Protein AF-X0REG7-F1 (afdb_monomer)

Radius of gyration: 29.47 Å; Cα contacts (8 Å, |Δi|>4): 216; chains: 1; bounding box: 74×59×66 Å

Secondary structure (DSSP, 8-state):
----S--SS--SS-S----------------------SHHHHHHHHHHHHHHHHHTT----EEEEEEEEEETTEEEEEEE-SS------STTSSHHHHHHHHHHHHSS--B-TTHHHHT--B-TTSPBPPHHHHHHHH-SSTT-EEEEEEEETTEEEEEEEEEETTTEEEEEEEE-----

Foldseek 3Di:
DDDDPDPDPDDPDPDDDDDDDDDDDDDDDPDDDPDPPPPPVVVVVVVVVCVCVVPVPCFVKDWAWKWWPLAQQDPTDIDGDVDDDDDDDDPPNRRVVVVLVVLVVPFPDFFLVPVCVRSVDADPVSHGDHLVRNLCRGAVDQPTWMWIWIAGPVGIKIWIWGDDPPRGIDIDIDDPPDDD

Nearest PDB structures (foldseek):
  1e69-assembly5_E  TM=6.643E-01  e=5.300E-02  Thermotoga maritima
  8chu-assembly1_B  TM=7.192E-01  e=1.419E+00  Homo sapiens
  8gqq-assembly1_A  TM=5.490E-01  e=1.419E+00  Dictyostelium discoideum AX3

Structure (mmCIF, N/CA/C/O backbone):
data_AF-X0REG7-F1
#
_entry.id   AF-X0REG7-F1
#
loop_
_atom_site.group_PDB
_atom_site.id
_atom_site.type_symbol
_atom_site.label_atom_id
_atom_site.label_alt_id
_atom_site.label_comp_id
_atom_site.label_asym_id
_atom_site.label_entity_id
_atom_site.label_seq_id
_atom_site.pdbx_PDB_ins_code
_atom_site.Cartn_x
_atom_site.Cartn_y
_atom_site.Cartn_z
_atom_site.occupancy
_atom_site.B_iso_or_equiv
_atom_site.auth_seq_id
_atom_site.auth_comp_id
_atom_site.auth_asym_id
_atom_site.auth_atom_id
_atom_site.pdbx_PDB_model_num
ATOM 1 N N . MET A 1 1 ? -47.608 5.957 -12.497 1.00 38.56 1 MET A N 1
ATOM 2 C CA . MET A 1 1 ? -46.936 5.413 -11.300 1.00 38.56 1 MET A CA 1
ATOM 3 C C . MET A 1 1 ? -45.697 6.252 -11.078 1.00 38.56 1 MET A C 1
ATOM 5 O O . MET A 1 1 ? -44.716 6.079 -11.786 1.00 38.56 1 MET A O 1
ATOM 9 N N . ALA A 1 2 ? -45.841 7.250 -10.213 1.00 28.06 2 ALA A N 1
ATOM 10 C CA . ALA A 1 2 ? -44.787 8.150 -9.776 1.00 28.06 2 ALA A CA 1
ATOM 11 C C . ALA A 1 2 ? -44.216 7.623 -8.458 1.00 28.06 2 ALA A C 1
ATOM 13 O O . ALA A 1 2 ? -44.983 7.113 -7.643 1.00 28.06 2 ALA A O 1
ATOM 14 N N . THR A 1 3 ? -42.917 7.804 -8.252 1.00 32.19 3 THR A N 1
ATOM 15 C CA . THR A 1 3 ? -42.354 8.076 -6.925 1.00 32.19 3 THR A CA 1
ATOM 16 C C . THR A 1 3 ? -41.047 8.818 -7.139 1.00 32.19 3 THR A C 1
ATOM 18 O O . THR A 1 3 ? -40.046 8.242 -7.565 1.00 32.19 3 THR A O 1
ATOM 21 N N . ASP A 1 4 ? -41.142 10.123 -6.916 1.00 31.81 4 ASP A N 1
ATOM 22 C CA . ASP A 1 4 ? -40.098 11.119 -7.050 1.00 31.81 4 ASP A CA 1
ATOM 23 C C . ASP A 1 4 ? -39.142 11.087 -5.853 1.00 31.81 4 ASP A C 1
ATOM 25 O O . ASP A 1 4 ? -39.544 11.044 -4.690 1.00 31.81 4 ASP A O 1
ATOM 29 N N . PHE A 1 5 ? -37.851 11.168 -6.168 1.00 32.47 5 PHE A N 1
ATOM 30 C CA . PHE A 1 5 ? -36.797 11.607 -5.265 1.00 32.47 5 PHE A CA 1
ATOM 31 C C . PHE A 1 5 ? -37.009 13.097 -4.963 1.00 32.47 5 PHE A C 1
ATOM 33 O O . PHE A 1 5 ? -36.587 13.929 -5.758 1.00 32.47 5 PHE A O 1
ATOM 40 N N . ASN A 1 6 ? -37.686 13.442 -3.864 1.00 36.62 6 ASN A N 1
ATOM 41 C CA . ASN A 1 6 ? -37.563 14.742 -3.185 1.00 36.62 6 ASN A CA 1
ATOM 42 C C . ASN A 1 6 ? -38.429 14.767 -1.920 1.00 36.62 6 ASN A C 1
ATOM 44 O O . ASN A 1 6 ? -39.578 15.204 -1.926 1.00 36.62 6 ASN A O 1
ATOM 48 N N . THR A 1 7 ? -37.882 14.313 -0.797 1.00 37.09 7 THR A N 1
ATOM 49 C CA . THR A 1 7 ? -38.492 14.557 0.516 1.00 37.09 7 THR A CA 1
ATOM 50 C C . THR A 1 7 ? -37.384 14.646 1.552 1.00 37.09 7 THR A C 1
ATOM 52 O O . THR A 1 7 ? -36.962 13.628 2.076 1.00 37.09 7 THR A O 1
ATOM 55 N N . HIS A 1 8 ? -36.860 15.859 1.769 1.00 34.25 8 HIS A N 1
ATOM 56 C CA . HIS A 1 8 ? -36.387 16.318 3.090 1.00 34.25 8 HIS A CA 1
ATOM 57 C C . HIS A 1 8 ? -35.890 17.772 3.149 1.00 34.25 8 HIS A C 1
ATOM 59 O O . HIS A 1 8 ? -35.336 18.186 4.160 1.00 34.25 8 HIS A O 1
ATOM 65 N N . TYR A 1 9 ? -36.153 18.598 2.134 1.00 32.94 9 TYR A N 1
ATOM 66 C CA . TYR A 1 9 ? -35.817 20.023 2.176 1.00 32.94 9 TYR A CA 1
ATOM 67 C C . TYR A 1 9 ? -37.075 20.882 2.345 1.00 32.94 9 TYR A C 1
ATOM 69 O O . TYR A 1 9 ? -37.471 21.576 1.419 1.00 32.94 9 TYR A O 1
ATOM 77 N N . SER A 1 10 ? -37.764 20.771 3.487 1.00 34.88 10 SER A N 1
ATOM 78 C CA . SER A 1 10 ? -38.819 21.705 3.944 1.00 34.88 10 SER A CA 1
ATOM 79 C C . SER A 1 10 ? -39.268 21.330 5.360 1.00 34.88 10 SER A C 1
ATOM 81 O O . SER A 1 10 ? -40.298 20.694 5.544 1.00 34.88 10 SER A O 1
ATOM 83 N N . ALA A 1 11 ? -38.464 21.660 6.369 1.00 32.84 11 ALA A N 1
ATOM 84 C CA . ALA A 1 11 ? -38.877 21.570 7.777 1.00 32.84 11 ALA A CA 1
ATOM 85 C C . ALA A 1 11 ? -38.196 22.637 8.651 1.00 32.84 11 ALA A C 1
ATOM 87 O O . ALA A 1 11 ? -37.964 22.439 9.838 1.00 32.84 11 ALA A O 1
ATOM 88 N N . VAL A 1 12 ? -37.859 23.782 8.058 1.00 34.88 12 VAL A N 1
ATOM 89 C CA . VAL A 1 12 ? -37.318 24.940 8.771 1.00 34.88 12 VAL A CA 1
ATOM 90 C C . VAL A 1 12 ? -38.173 26.119 8.329 1.00 34.88 12 VAL A C 1
ATOM 92 O O . VAL A 1 12 ? -37.933 26.616 7.234 1.00 34.88 12 VAL A O 1
ATOM 95 N N . ASN A 1 13 ? -39.245 26.437 9.079 1.00 33.19 13 ASN A N 1
ATOM 96 C CA . ASN A 1 13 ? -39.866 27.781 9.197 1.00 33.19 13 ASN A CA 1
ATOM 97 C C . ASN A 1 13 ? -41.312 27.847 9.758 1.00 33.19 13 ASN A C 1
ATOM 99 O O . ASN A 1 13 ? -41.902 28.919 9.700 1.00 33.19 13 ASN A O 1
ATOM 103 N N . GLU A 1 14 ? -41.901 26.805 10.359 1.00 34.16 14 GLU A N 1
ATOM 104 C CA . GLU A 1 14 ? -43.322 26.878 10.798 1.00 34.16 14 GLU A CA 1
ATOM 105 C C . GLU A 1 14 ? -43.605 26.654 12.297 1.00 34.16 14 GLU A C 1
ATOM 107 O O . GLU A 1 14 ? -44.690 26.222 12.668 1.00 34.16 14 GLU A O 1
ATOM 112 N N . LEU A 1 15 ? -42.687 27.011 13.202 1.00 31.52 15 LEU A N 1
ATOM 113 C CA . LEU A 1 15 ? -42.941 26.916 14.657 1.00 31.52 15 LEU A CA 1
ATOM 114 C C . LEU A 1 15 ? -42.922 28.255 15.409 1.00 31.52 15 LEU A C 1
ATOM 116 O O . LEU A 1 15 ? -42.754 28.286 16.625 1.00 31.52 15 LEU A O 1
ATOM 120 N N . THR A 1 16 ? -43.168 29.372 14.722 1.00 35.06 16 THR A N 1
ATOM 121 C CA . THR A 1 16 ? -43.338 30.682 15.374 1.00 35.06 16 THR A CA 1
ATOM 122 C C . THR A 1 16 ? -44.572 31.416 14.864 1.00 35.06 16 THR A C 1
ATOM 124 O O . THR A 1 16 ? -44.458 32.397 14.137 1.00 35.06 16 THR A O 1
ATOM 127 N N . ALA A 1 17 ? -45.758 30.965 15.260 1.00 34.75 17 ALA A N 1
ATOM 128 C CA . ALA A 1 17 ? -46.922 31.836 15.399 1.00 34.75 17 ALA A CA 1
ATOM 129 C C . ALA A 1 17 ? -48.018 31.116 16.191 1.00 34.75 17 ALA A C 1
ATOM 131 O O . ALA A 1 17 ? -48.342 29.971 15.903 1.00 34.75 17 ALA A O 1
ATOM 132 N N . HIS A 1 18 ? -48.623 31.852 17.125 1.00 30.48 18 HIS A N 1
ATOM 133 C CA . HIS A 1 18 ? -49.823 31.519 17.900 1.00 30.48 18 HIS A CA 1
ATOM 134 C C . HIS A 1 18 ? -49.614 30.704 19.186 1.00 30.48 18 HIS A C 1
ATOM 136 O O . HIS A 1 18 ? -49.750 29.489 19.202 1.00 30.48 18 HIS A O 1
ATOM 142 N N . ASN A 1 19 ? -49.506 31.403 20.322 1.00 33.47 19 ASN A N 1
ATOM 143 C CA . ASN A 1 19 ? -50.688 31.501 21.179 1.00 33.47 19 ASN A CA 1
ATOM 144 C C . ASN A 1 19 ? -50.638 32.749 22.075 1.00 33.47 19 ASN A C 1
ATOM 146 O O . ASN A 1 19 ? -49.675 32.989 22.796 1.00 33.47 19 ASN A O 1
ATOM 150 N N . ILE A 1 20 ? -51.700 33.542 21.978 1.00 32.66 20 ILE A N 1
ATOM 151 C CA . ILE A 1 20 ? -51.975 34.771 22.715 1.00 32.66 20 ILE A CA 1
ATOM 152 C C . ILE A 1 20 ? -52.900 34.348 23.854 1.00 32.66 20 ILE A C 1
ATOM 154 O O . ILE A 1 20 ? -53.953 33.797 23.557 1.00 32.66 20 ILE A O 1
ATOM 158 N N . ASN A 1 21 ? -52.518 34.576 25.114 1.00 33.97 21 ASN A N 1
ATOM 159 C CA . ASN A 1 21 ? -53.429 34.802 26.248 1.00 33.97 21 ASN A CA 1
ATOM 160 C C . ASN A 1 21 ? -52.611 35.053 27.525 1.00 33.97 21 ASN A C 1
ATOM 162 O O . ASN A 1 21 ? -52.057 34.124 28.107 1.00 33.97 21 ASN A O 1
ATOM 166 N N . ALA A 1 22 ? -52.567 36.307 27.976 1.00 28.84 22 ALA A N 1
ATOM 167 C CA . ALA A 1 22 ? -52.080 36.687 29.300 1.00 28.84 22 ALA A CA 1
ATOM 168 C C . ALA A 1 22 ? -53.226 37.377 30.066 1.00 28.84 22 ALA A C 1
ATOM 170 O O . ALA A 1 22 ? -53.835 38.292 29.505 1.00 28.84 22 ALA A O 1
ATOM 171 N N . PRO A 1 23 ? -53.541 36.984 31.314 1.00 29.75 23 PRO A N 1
ATOM 172 C CA . PRO A 1 23 ? -54.381 37.781 32.197 1.00 29.75 23 PRO A CA 1
ATOM 173 C C . PRO A 1 23 ? -53.561 38.878 32.902 1.00 29.75 23 PRO A C 1
ATOM 175 O O . PRO A 1 23 ? -52.360 38.741 33.131 1.00 29.75 23 PRO A O 1
ATOM 178 N N . THR A 1 24 ? -54.227 39.984 33.227 1.00 29.98 24 THR A N 1
ATOM 179 C CA . THR A 1 24 ? -53.672 41.230 33.785 1.00 29.98 24 THR A CA 1
ATOM 180 C C . THR A 1 24 ? -53.567 41.263 35.322 1.00 29.98 24 THR A C 1
ATOM 182 O O . THR A 1 24 ? -54.526 40.895 35.988 1.00 29.98 24 THR A O 1
ATOM 185 N N . MET A 1 25 ? -52.435 41.818 35.799 1.00 32.44 25 MET A N 1
ATOM 186 C CA . MET A 1 25 ? -52.109 42.597 37.028 1.00 32.44 25 MET A CA 1
ATOM 187 C C . MET A 1 25 ? -52.603 42.179 38.433 1.00 32.44 25 MET A C 1
ATOM 189 O O . MET A 1 25 ? -53.801 42.189 38.678 1.00 32.44 25 MET A O 1
ATOM 193 N N . ASP A 1 26 ? -51.666 42.067 39.398 1.00 29.00 26 ASP A N 1
ATOM 194 C CA . ASP A 1 26 ? -51.680 42.911 40.616 1.00 29.00 26 ASP A CA 1
ATOM 195 C C . ASP A 1 26 ? -50.291 43.038 41.301 1.00 29.00 26 ASP A C 1
ATOM 197 O O . ASP A 1 26 ? -49.365 42.271 41.031 1.00 29.00 26 ASP A O 1
ATOM 201 N N . HIS A 1 27 ? -50.162 44.072 42.132 1.00 34.94 27 HIS A N 1
ATOM 202 C CA . HIS A 1 27 ? -48.984 44.634 42.797 1.00 34.94 27 HIS A CA 1
ATOM 203 C C . HIS A 1 27 ? -48.253 43.750 43.830 1.00 34.94 27 HIS A C 1
ATOM 205 O O . HIS A 1 27 ? -48.867 42.993 44.568 1.00 34.94 27 HIS A O 1
ATOM 211 N N . ASN A 1 28 ? -46.953 44.061 43.973 1.00 37.84 28 ASN A N 1
ATOM 212 C CA . ASN A 1 28 ? -46.096 43.969 45.167 1.00 37.84 28 ASN A CA 1
ATOM 213 C C . ASN A 1 28 ? -45.959 42.616 45.879 1.00 37.84 28 ASN A C 1
ATOM 215 O O . ASN A 1 28 ? -46.836 42.222 46.629 1.00 37.84 28 ASN A O 1
ATOM 219 N N . ASP A 1 29 ? -44.750 42.050 45.817 1.00 32.16 29 ASP A N 1
ATOM 220 C CA . ASP A 1 29 ? -44.027 41.629 47.023 1.00 32.16 29 ASP A CA 1
ATOM 221 C C . ASP A 1 29 ? -42.528 41.477 46.720 1.00 32.16 29 ASP A C 1
ATOM 223 O O . ASP A 1 29 ? -42.080 40.546 46.051 1.00 32.16 29 ASP A O 1
ATOM 227 N N . ASN A 1 30 ? -41.729 42.409 47.245 1.00 44.56 30 ASN A N 1
ATOM 228 C CA . ASN A 1 30 ? -40.294 42.214 47.414 1.00 44.56 30 ASN A CA 1
ATOM 229 C C . ASN A 1 30 ? -40.096 41.172 48.518 1.00 44.56 30 ASN A C 1
ATOM 231 O O . ASN A 1 30 ? -40.081 41.512 49.702 1.00 44.56 30 ASN A O 1
ATOM 235 N N . LYS A 1 31 ? -39.928 39.907 48.139 1.00 35.88 31 LYS A N 1
ATOM 236 C CA . LYS A 1 31 ? -39.448 38.868 49.047 1.00 35.88 31 LYS A CA 1
ATOM 237 C C . LYS A 1 31 ? -38.211 38.235 48.435 1.00 35.88 31 LYS A C 1
ATOM 239 O O . LYS A 1 31 ? -38.282 37.617 47.378 1.00 35.88 31 LYS A O 1
ATOM 244 N N . SER A 1 32 ? -37.075 38.441 49.098 1.00 46.34 32 SER A N 1
ATOM 245 C CA . SER A 1 32 ? -35.814 37.786 48.773 1.00 46.34 32 SER A CA 1
ATOM 246 C C . SER A 1 32 ? -36.034 36.277 48.703 1.00 46.34 32 SER A C 1
ATOM 248 O O . SER A 1 32 ? -36.359 35.639 49.708 1.00 46.34 32 SER A O 1
ATOM 250 N N . LEU A 1 33 ? -35.859 35.717 47.519 1.00 33.69 33 LEU A N 1
ATOM 251 C CA . LEU A 1 33 ? -35.629 34.299 47.329 1.00 33.69 33 LEU A CA 1
ATOM 252 C C . LEU A 1 33 ? -34.235 34.207 46.729 1.00 33.69 33 LEU A C 1
ATOM 254 O O . LEU A 1 33 ? -34.053 34.377 45.527 1.00 33.69 33 LEU A O 1
ATOM 258 N N . ASP A 1 34 ? -33.254 34.003 47.605 1.00 48.03 34 ASP A N 1
ATOM 259 C CA . ASP A 1 34 ? -31.951 33.482 47.218 1.00 48.03 34 ASP A CA 1
ATOM 260 C C . ASP A 1 34 ? -32.192 32.132 46.534 1.00 48.03 34 ASP A C 1
ATOM 262 O O . ASP A 1 34 ? -32.392 31.110 47.192 1.00 48.03 34 ASP A O 1
ATOM 266 N N . SER A 1 35 ? -32.242 32.124 45.204 1.00 35.62 35 SER A N 1
ATOM 267 C CA . SER A 1 35 ? -32.195 30.897 44.419 1.00 35.62 35 SER A CA 1
ATOM 268 C C . SER A 1 35 ? -30.777 30.725 43.874 1.00 35.62 35 SER A C 1
ATOM 270 O O . SER A 1 35 ? -30.427 31.389 42.895 1.00 35.62 35 SER A O 1
ATOM 272 N N . PRO A 1 36 ? -29.949 29.828 44.437 1.00 40.91 36 PRO A N 1
ATOM 273 C CA . PRO A 1 36 ? -28.748 29.360 43.765 1.00 40.91 36 PRO A CA 1
ATOM 274 C C . PRO A 1 36 ? -29.181 28.314 42.729 1.00 40.91 36 PRO A C 1
ATOM 276 O O . PRO A 1 36 ? -29.019 27.118 42.942 1.00 40.91 36 PRO A O 1
ATOM 279 N N . LEU A 1 37 ? -29.848 28.744 41.656 1.00 40.16 37 LEU A N 1
ATOM 280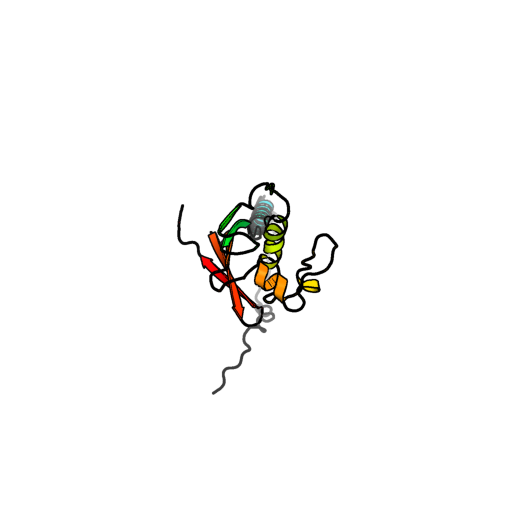 C CA . LEU A 1 37 ? -30.400 27.827 40.647 1.00 40.16 37 LEU A CA 1
ATOM 281 C C . LEU A 1 37 ? -30.108 28.235 39.199 1.00 40.16 37 LEU A C 1
ATOM 283 O O . LEU A 1 37 ? -30.633 27.606 38.294 1.00 40.16 37 LEU A O 1
ATOM 287 N N . ILE A 1 38 ? -29.274 29.248 38.953 1.00 41.59 38 ILE A N 1
ATOM 288 C CA . ILE A 1 38 ? -28.971 29.670 37.572 1.00 41.59 38 ILE A CA 1
ATOM 289 C C . ILE A 1 38 ? -27.551 29.268 37.146 1.00 41.59 38 ILE A C 1
ATOM 291 O O . ILE A 1 38 ? -27.336 28.957 35.979 1.00 41.59 38 ILE A O 1
ATOM 295 N N . ASP A 1 39 ? -26.608 29.138 38.080 1.00 45.38 39 ASP A N 1
ATOM 296 C CA . ASP A 1 39 ? -25.216 28.856 37.705 1.00 45.38 39 ASP A CA 1
ATOM 297 C C . ASP A 1 39 ? -24.916 27.358 37.545 1.00 45.38 39 ASP A C 1
ATOM 299 O O . ASP A 1 39 ? -24.014 26.995 36.796 1.00 45.38 39 ASP A O 1
ATOM 303 N N . ASN A 1 40 ? -25.658 26.466 38.208 1.00 47.00 40 ASN A N 1
ATOM 304 C CA . ASN A 1 40 ? -25.376 25.027 38.125 1.00 47.00 40 ASN A CA 1
ATOM 305 C C . ASN A 1 40 ? -25.910 24.401 36.828 1.00 47.00 40 ASN A C 1
ATOM 307 O O . ASN A 1 40 ? -25.195 23.621 36.216 1.00 47.00 40 ASN A O 1
ATOM 311 N N . ASP A 1 41 ? -27.090 24.807 36.348 1.00 49.44 41 ASP A N 1
ATOM 312 C CA . ASP A 1 41 ? -27.662 24.260 35.106 1.00 49.44 41 ASP A CA 1
ATOM 313 C C . ASP A 1 41 ? -26.907 24.727 33.851 1.00 49.44 41 ASP A C 1
ATOM 315 O O . ASP A 1 41 ? -26.775 23.966 32.896 1.00 49.44 41 ASP A O 1
ATOM 319 N N . LEU A 1 42 ? -26.367 25.953 33.845 1.00 51.38 42 LEU A N 1
ATOM 320 C CA . LEU A 1 42 ? -25.507 26.432 32.755 1.00 51.38 42 LEU A CA 1
ATOM 321 C C . LEU A 1 42 ? -24.161 25.709 32.748 1.00 51.38 42 LEU A C 1
ATOM 323 O O . LEU A 1 42 ? -23.703 25.319 31.683 1.00 51.38 42 LEU A O 1
ATOM 327 N N . ASN A 1 43 ? -23.567 25.463 33.918 1.00 53.78 43 ASN A N 1
ATOM 328 C CA . ASN A 1 43 ? -22.319 24.709 34.020 1.00 53.78 43 ASN A CA 1
ATOM 329 C C . ASN A 1 43 ? -22.502 23.214 33.724 1.00 53.78 43 ASN A C 1
ATOM 331 O O . ASN A 1 43 ? -21.578 22.596 33.209 1.00 53.78 43 ASN A O 1
ATOM 335 N N . ASP A 1 44 ? -23.659 22.624 34.031 1.00 54.19 44 ASP A N 1
ATOM 336 C CA . ASP A 1 44 ? -23.962 21.223 33.722 1.00 54.19 44 ASP A CA 1
ATOM 337 C C . ASP A 1 44 ? -24.375 21.038 32.254 1.00 54.19 44 ASP A C 1
ATOM 339 O O . ASP A 1 44 ? -24.069 20.007 31.654 1.00 54.19 44 ASP A O 1
ATOM 343 N N . LEU A 1 45 ? -24.990 22.052 31.634 1.00 54.62 45 LEU A N 1
ATOM 344 C CA . LEU A 1 45 ? -25.230 22.086 30.192 1.00 54.62 45 LEU A CA 1
ATOM 345 C C . LEU A 1 45 ? -23.943 22.370 29.409 1.00 54.62 45 LEU A C 1
ATOM 347 O O . LEU A 1 45 ? -23.706 21.699 28.413 1.00 54.62 45 LEU A O 1
ATOM 351 N N . GLU A 1 46 ? -23.095 23.301 29.853 1.00 57.53 46 GLU A N 1
ATOM 352 C CA . GLU A 1 46 ? -21.772 23.545 29.259 1.00 57.53 46 GLU A CA 1
ATOM 353 C C . GLU A 1 46 ? -20.842 22.346 29.467 1.00 57.53 46 GLU A C 1
ATOM 355 O O . GLU A 1 46 ? -20.198 21.932 28.513 1.00 57.53 46 GLU A O 1
ATOM 360 N N . ARG A 1 47 ? -20.850 21.688 30.638 1.00 53.84 47 ARG A N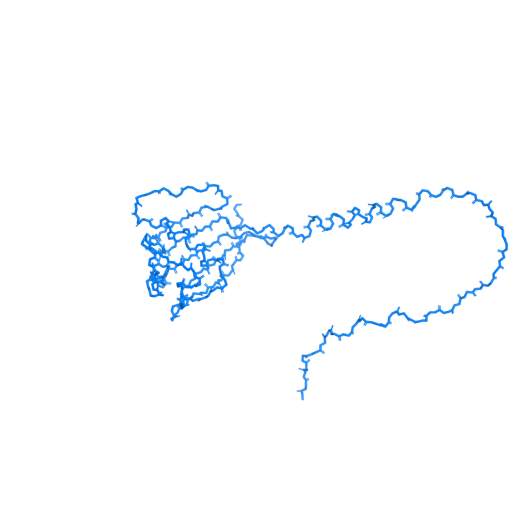 1
ATOM 361 C CA . ARG A 1 47 ? -20.144 20.407 30.840 1.00 53.84 47 ARG A CA 1
ATOM 362 C C . ARG A 1 47 ? -20.706 19.286 29.986 1.00 53.84 47 ARG A C 1
ATOM 364 O O . ARG A 1 47 ? -19.935 18.507 29.446 1.00 53.84 47 ARG A O 1
ATOM 371 N N . GLY A 1 48 ? -22.028 19.199 29.851 1.00 52.50 48 GLY A N 1
ATOM 372 C CA . GLY A 1 48 ? -22.663 18.238 28.960 1.00 52.50 48 GLY A CA 1
ATOM 373 C C . GLY A 1 48 ? -22.226 18.473 27.516 1.00 52.50 48 GLY A C 1
ATOM 374 O O . GLY A 1 48 ? -21.783 17.550 26.849 1.00 52.50 48 GLY A O 1
ATOM 375 N N . VAL A 1 49 ? -22.273 19.716 27.043 1.00 54.66 49 VAL A N 1
ATOM 376 C CA . VAL A 1 49 ? -21.835 20.099 25.696 1.00 54.66 49 VAL A CA 1
ATOM 377 C C . VAL A 1 49 ? -20.335 19.864 25.504 1.00 54.66 49 VAL A C 1
ATOM 379 O O . VAL A 1 49 ? -19.951 19.338 24.465 1.00 54.66 49 VAL A O 1
ATOM 382 N N . ASP A 1 50 ? -19.496 20.165 26.491 1.00 55.12 50 ASP A N 1
ATOM 383 C CA . ASP A 1 50 ? -18.055 19.923 26.428 1.00 55.12 50 ASP A CA 1
ATOM 384 C C . ASP A 1 50 ? -17.716 18.428 26.454 1.00 55.12 50 ASP A C 1
ATOM 386 O O . ASP A 1 50 ? -16.797 18.013 25.752 1.00 55.12 50 ASP A O 1
ATOM 390 N N . ASP A 1 51 ? -18.456 17.597 27.192 1.00 54.59 51 ASP A N 1
ATOM 391 C CA . ASP A 1 51 ? -18.274 16.140 27.197 1.00 54.59 51 ASP A CA 1
ATOM 392 C C . ASP A 1 51 ? -18.751 15.513 25.875 1.00 54.59 51 ASP A C 1
ATOM 394 O O . ASP A 1 51 ? -18.047 14.672 25.314 1.00 54.59 51 ASP A O 1
ATOM 398 N N . TYR A 1 52 ? -19.871 15.975 25.301 1.00 50.16 52 TYR A N 1
ATOM 399 C CA . TYR A 1 52 ? -20.307 15.548 23.963 1.00 50.16 52 TYR A CA 1
ATOM 400 C C . TYR A 1 52 ? -19.334 16.028 22.869 1.00 50.16 52 TYR A C 1
ATOM 402 O O . TYR A 1 52 ? -18.962 15.246 22.000 1.00 50.16 52 TYR A O 1
ATOM 410 N N . LEU A 1 53 ? -18.826 17.264 22.925 1.00 53.91 53 LEU A N 1
ATOM 411 C CA . LEU A 1 53 ? -17.858 17.785 21.948 1.00 53.91 53 LEU A CA 1
ATOM 412 C C . LEU A 1 53 ? -16.441 17.202 22.114 1.00 53.91 53 LEU A C 1
ATOM 414 O O . LEU A 1 53 ? -15.686 17.171 21.137 1.00 53.91 53 LEU A O 1
ATOM 418 N N . ASN A 1 54 ? -16.064 16.724 23.306 1.00 54.50 54 ASN A N 1
ATOM 419 C CA . ASN A 1 54 ? -14.757 16.101 23.538 1.00 54.50 54 ASN A CA 1
ATOM 420 C C . ASN A 1 54 ? -14.706 14.613 23.155 1.00 54.50 54 ASN A C 1
ATOM 422 O O . ASN A 1 54 ? -13.622 14.143 22.777 1.00 54.50 54 ASN A O 1
ATOM 426 N N . ASP A 1 55 ? -15.836 13.894 23.203 1.00 53.75 55 ASP A N 1
ATOM 427 C CA . ASP A 1 55 ? -15.919 12.470 22.837 1.00 53.75 55 ASP A CA 1
ATOM 428 C C . ASP A 1 55 ? -16.418 12.217 21.393 1.00 53.75 55 ASP A C 1
ATOM 430 O O . ASP A 1 55 ? -15.990 11.235 20.778 1.00 53.75 55 ASP A O 1
ATOM 434 N N . ASP A 1 56 ? -17.216 13.106 20.774 1.00 52.22 56 ASP A N 1
ATOM 435 C CA . ASP A 1 56 ? -17.909 12.795 19.502 1.00 52.22 56 ASP A CA 1
ATOM 436 C C . ASP A 1 56 ? -17.052 12.727 18.221 1.00 52.22 56 ASP A C 1
ATOM 438 O O . ASP A 1 56 ? -17.559 12.302 17.184 1.00 52.22 56 ASP A O 1
ATOM 442 N N . PHE A 1 57 ? -15.759 13.071 18.213 1.00 55.03 57 PHE A N 1
ATOM 443 C CA . PHE A 1 57 ? -14.961 12.974 16.970 1.00 55.03 57 PHE A CA 1
ATOM 444 C C . PHE A 1 57 ? -13.507 12.534 17.126 1.00 55.03 57 PHE A C 1
ATOM 446 O O . PHE A 1 57 ? -12.712 12.675 16.190 1.00 55.03 57 PHE A O 1
ATOM 453 N N . ARG A 1 58 ? -13.145 11.862 18.226 1.00 57.03 58 ARG A N 1
ATOM 454 C CA . ARG A 1 58 ? -11.977 10.967 18.172 1.00 57.03 58 ARG A CA 1
ATOM 455 C C . ARG A 1 58 ? -12.368 9.698 17.431 1.00 57.03 58 ARG A C 1
ATOM 457 O O . ARG A 1 58 ? -12.477 8.609 17.986 1.00 57.03 58 ARG A O 1
ATOM 464 N N . LEU A 1 59 ? -12.563 9.870 16.128 1.00 60.00 59 LEU A N 1
ATOM 465 C CA . LEU A 1 59 ? -12.539 8.834 15.119 1.00 60.00 59 LEU A CA 1
ATOM 466 C C . LEU A 1 59 ? -11.168 8.148 15.212 1.00 60.00 59 LEU A C 1
ATOM 468 O O . LEU A 1 59 ? -10.237 8.476 14.480 1.00 60.00 59 LEU A O 1
ATOM 472 N N . ASN A 1 60 ? -11.031 7.239 16.180 1.00 74.69 60 ASN A N 1
ATOM 473 C CA . ASN A 1 60 ? -9.830 6.462 16.456 1.00 74.69 60 ASN A CA 1
ATOM 474 C C . ASN A 1 60 ? -9.673 5.421 15.342 1.00 74.69 60 ASN A C 1
ATOM 476 O O . ASN A 1 60 ? -9.878 4.223 15.548 1.00 74.69 60 ASN A O 1
ATOM 480 N N . TYR A 1 61 ? -9.380 5.910 14.137 1.00 86.56 61 TYR A N 1
ATOM 481 C CA . TYR A 1 61 ? -8.982 5.103 13.003 1.00 86.56 61 TYR A CA 1
ATOM 482 C C . TYR A 1 61 ? -7.497 4.819 13.119 1.00 86.56 61 TYR A C 1
ATOM 484 O O . TYR A 1 61 ? -6.678 5.737 13.139 1.00 86.56 61 TYR A O 1
ATOM 492 N N . SER A 1 62 ? -7.148 3.542 13.150 1.00 89.69 62 SER A N 1
ATOM 493 C CA . SER A 1 62 ? -5.760 3.113 13.053 1.00 89.69 62 SER A CA 1
ATOM 494 C C . SER A 1 62 ? -5.616 2.054 11.976 1.00 89.69 62 SER A C 1
ATOM 496 O O . SER A 1 62 ? -6.493 1.213 11.770 1.00 89.69 62 SER A O 1
ATOM 498 N N . LEU A 1 63 ? -4.491 2.113 11.272 1.00 91.81 63 LEU A N 1
ATOM 499 C CA . LEU A 1 63 ? -3.999 0.992 10.493 1.00 91.81 63 LEU A CA 1
ATOM 500 C C . LEU A 1 63 ? -3.015 0.250 11.392 1.00 91.81 63 LEU A C 1
ATOM 502 O O . LEU A 1 63 ? -2.035 0.846 11.828 1.00 91.81 63 LEU A O 1
ATOM 506 N N . ASN A 1 64 ? -3.283 -1.016 11.685 1.00 92.81 64 ASN A N 1
ATOM 507 C CA . ASN A 1 64 ? -2.483 -1.770 12.649 1.00 92.81 64 ASN A CA 1
ATOM 508 C C . ASN A 1 64 ? -1.414 -2.606 11.951 1.00 92.81 64 ASN A C 1
ATOM 510 O O . ASN A 1 64 ? -0.267 -2.675 12.374 1.00 92.81 64 ASN A O 1
ATOM 514 N N . LYS A 1 65 ? -1.781 -3.252 10.844 1.00 93.56 65 LYS A N 1
ATOM 515 C CA . LYS A 1 65 ? -0.913 -4.217 10.170 1.00 93.56 65 LYS A CA 1
ATOM 516 C C . LYS A 1 65 ? -1.186 -4.247 8.678 1.00 93.56 65 LYS A C 1
ATOM 518 O O . LYS A 1 65 ? -2.342 -4.278 8.270 1.00 93.56 65 LYS A O 1
ATOM 523 N N . ILE A 1 66 ? -0.130 -4.312 7.875 1.00 95.00 66 ILE A N 1
ATOM 524 C CA . ILE A 1 66 ? -0.195 -4.612 6.442 1.00 95.00 66 ILE A CA 1
ATOM 525 C C . ILE A 1 66 ? 0.272 -6.050 6.229 1.00 95.00 66 ILE A C 1
ATOM 527 O O . ILE A 1 66 ? 1.334 -6.439 6.707 1.00 95.00 66 ILE A O 1
ATOM 531 N N . VAL A 1 67 ? -0.493 -6.828 5.474 1.00 95.38 67 VAL A N 1
ATOM 532 C CA . VAL A 1 67 ? -0.134 -8.172 5.022 1.00 95.38 67 VAL A CA 1
ATOM 533 C C . VAL A 1 67 ? 0.015 -8.152 3.506 1.00 95.38 67 VAL A C 1
ATOM 535 O O . VAL A 1 67 ? -0.894 -7.739 2.789 1.00 95.38 67 VAL A O 1
ATOM 538 N N . LEU A 1 68 ? 1.171 -8.582 3.015 1.00 95.94 68 LEU A N 1
ATOM 539 C CA . LEU A 1 68 ? 1.512 -8.634 1.595 1.00 95.94 68 LEU A CA 1
ATOM 540 C C . LEU A 1 68 ? 1.578 -10.098 1.167 1.00 95.94 68 LEU A C 1
ATOM 542 O O . LEU A 1 68 ? 2.442 -10.828 1.652 1.00 95.94 68 LEU A O 1
ATOM 546 N N . VAL A 1 69 ? 0.699 -10.518 0.257 1.00 96.81 69 VAL A N 1
ATOM 547 C CA . VAL A 1 69 ? 0.681 -11.882 -0.288 1.00 96.81 69 VAL A CA 1
ATOM 548 C C . VAL A 1 69 ? 0.964 -11.817 -1.777 1.00 96.81 69 VAL A C 1
ATOM 550 O O . VAL A 1 69 ? 0.182 -11.253 -2.536 1.00 96.81 69 VAL A O 1
ATOM 553 N N . ASN A 1 70 ? 2.099 -12.381 -2.195 1.00 96.19 70 ASN A N 1
ATOM 554 C CA . ASN A 1 70 ? 2.607 -12.293 -3.566 1.00 96.19 70 ASN A CA 1
ATOM 555 C C . ASN A 1 70 ? 2.591 -10.850 -4.108 1.00 96.19 70 ASN A C 1
ATOM 557 O O . ASN A 1 70 ? 2.178 -10.617 -5.242 1.00 96.19 70 ASN A O 1
ATOM 561 N N . SER A 1 71 ? 3.015 -9.880 -3.296 1.00 95.50 71 SER A N 1
ATOM 562 C CA . SER A 1 71 ? 2.903 -8.441 -3.571 1.00 95.50 71 SER A CA 1
ATOM 563 C C . SER A 1 71 ? 4.168 -7.698 -3.153 1.00 95.50 71 SER A C 1
ATOM 565 O O . SER A 1 71 ? 4.792 -8.033 -2.149 1.00 95.50 71 SER A O 1
ATOM 567 N N . ALA A 1 72 ? 4.549 -6.654 -3.896 1.00 92.69 72 ALA A N 1
ATOM 568 C CA . ALA A 1 72 ? 5.673 -5.770 -3.566 1.00 92.69 72 ALA A CA 1
ATOM 569 C C . ALA A 1 72 ? 7.018 -6.508 -3.363 1.00 92.69 72 ALA 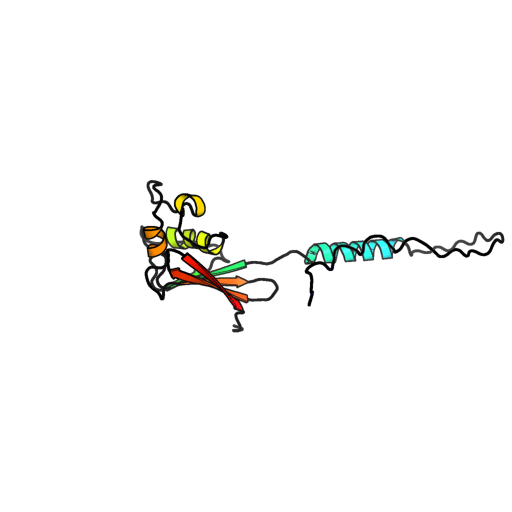A C 1
ATOM 571 O O . ALA A 1 72 ? 7.842 -6.105 -2.539 1.00 92.69 72 ALA A O 1
ATOM 572 N N . SER A 1 73 ? 7.237 -7.581 -4.133 1.00 90.31 73 SER A N 1
ATOM 573 C CA . SER A 1 73 ? 8.371 -8.519 -4.015 1.00 90.31 73 SER A CA 1
ATOM 574 C C . SER A 1 73 ? 8.387 -9.402 -2.758 1.00 90.31 73 SER A C 1
ATOM 576 O O . SER A 1 73 ? 9.419 -10.002 -2.453 1.00 90.31 73 SER A O 1
ATOM 578 N N . HIS A 1 74 ? 7.260 -9.526 -2.057 1.00 89.44 74 HIS A N 1
ATOM 579 C CA . HIS A 1 74 ? 7.080 -10.445 -0.932 1.00 89.44 74 HIS A CA 1
ATOM 580 C C . HIS A 1 74 ? 6.200 -11.624 -1.344 1.00 89.44 74 HIS A C 1
ATOM 582 O O . HIS A 1 74 ? 5.155 -11.423 -1.956 1.00 89.44 74 HIS A O 1
ATOM 588 N N . ALA A 1 75 ? 6.600 -12.848 -0.988 1.00 92.12 75 ALA A N 1
ATOM 589 C CA . ALA A 1 75 ? 5.721 -14.018 -1.098 1.00 92.12 75 ALA A CA 1
ATOM 590 C C . ALA A 1 75 ? 4.640 -13.976 -0.007 1.00 92.12 75 ALA A C 1
ATOM 592 O O . ALA A 1 75 ? 3.450 -14.087 -0.286 1.00 92.12 75 ALA A O 1
ATOM 593 N N . TYR A 1 76 ? 5.073 -13.736 1.228 1.00 94.12 76 TYR A N 1
ATOM 594 C CA . TYR A 1 76 ? 4.228 -13.462 2.380 1.00 94.12 76 TYR A CA 1
ATOM 595 C C . TYR A 1 76 ? 4.990 -12.539 3.327 1.00 94.12 76 TYR A C 1
ATOM 597 O O . TYR A 1 76 ? 6.179 -12.758 3.575 1.00 94.12 76 TYR A O 1
ATOM 605 N N . SER A 1 77 ? 4.348 -11.502 3.849 1.00 92.19 77 SER A N 1
ATOM 606 C CA . SER A 1 77 ? 4.909 -10.665 4.912 1.00 92.19 77 SER A CA 1
ATOM 607 C C . SER A 1 77 ? 3.806 -9.991 5.702 1.00 92.19 77 SER A C 1
ATOM 609 O O . SER A 1 77 ? 2.854 -9.487 5.118 1.00 92.19 77 SER A O 1
ATOM 611 N N . GLU A 1 78 ? 3.982 -9.931 7.016 1.00 93.00 78 GLU A N 1
ATOM 612 C CA . GLU A 1 78 ? 3.165 -9.139 7.928 1.00 93.00 78 GLU A CA 1
ATOM 613 C C . GLU A 1 78 ? 4.020 -8.008 8.485 1.00 93.00 78 GLU A C 1
ATOM 615 O O . GLU A 1 78 ? 5.116 -8.242 8.992 1.00 93.00 78 GLU A O 1
ATOM 620 N N . ILE A 1 79 ? 3.527 -6.783 8.373 1.00 91.25 79 ILE A N 1
ATOM 621 C CA . ILE A 1 79 ? 4.237 -5.579 8.780 1.00 91.25 79 ILE A CA 1
ATOM 622 C C . ILE A 1 79 ? 3.334 -4.834 9.764 1.00 91.25 79 ILE A C 1
ATOM 624 O O . ILE A 1 79 ? 2.334 -4.260 9.322 1.00 91.25 79 ILE A O 1
ATOM 628 N N . PRO A 1 80 ? 3.634 -4.855 11.076 1.00 90.94 80 PRO A N 1
ATOM 629 C CA . PRO A 1 80 ? 2.961 -3.978 12.024 1.00 90.94 80 PRO A CA 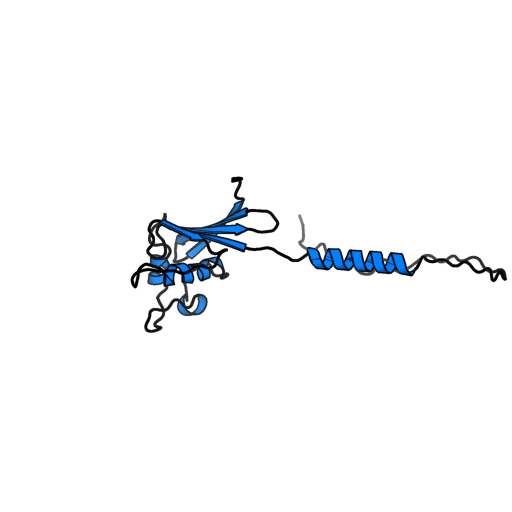1
ATOM 630 C C . PRO A 1 80 ? 3.313 -2.523 11.694 1.00 90.94 80 PRO A C 1
ATOM 632 O O . PRO A 1 80 ? 4.453 -2.215 11.339 1.00 90.94 80 PRO A O 1
ATOM 635 N N . ILE A 1 81 ? 2.315 -1.650 11.741 1.00 90.00 81 ILE A N 1
ATOM 636 C CA . ILE A 1 81 ? 2.429 -0.225 11.394 1.00 90.00 81 ILE A CA 1
ATOM 637 C C . ILE A 1 81 ? 1.774 0.693 12.437 1.00 90.00 81 ILE A C 1
ATOM 639 O O . ILE A 1 81 ? 1.790 1.909 12.269 1.00 90.00 81 ILE A O 1
ATOM 643 N N . ASP A 1 82 ? 1.236 0.118 13.512 1.00 88.56 82 ASP A N 1
ATOM 644 C CA . ASP A 1 82 ? 0.783 0.799 14.730 1.00 88.56 82 ASP A CA 1
ATOM 645 C C . ASP A 1 82 ? 1.917 1.081 15.731 1.00 88.56 82 ASP A C 1
ATOM 647 O O . ASP A 1 82 ? 1.710 1.773 16.727 1.00 88.56 82 ASP A O 1
ATOM 651 N N . GLU A 1 83 ? 3.127 0.601 15.449 1.00 86.00 83 GLU A N 1
ATOM 652 C CA . GLU A 1 83 ? 4.317 0.779 16.277 1.00 86.00 83 GLU A CA 1
ATOM 653 C C . GLU A 1 83 ? 5.464 1.425 15.476 1.00 86.00 83 GLU A C 1
ATOM 655 O O . GLU A 1 83 ? 5.486 1.351 14.241 1.00 86.00 83 GLU A O 1
ATOM 660 N N . PRO A 1 84 ? 6.459 2.047 16.142 1.00 83.69 84 PRO A N 1
ATOM 661 C CA . PRO A 1 84 ? 7.658 2.537 15.468 1.00 83.69 84 PRO A CA 1
ATOM 662 C C . PRO A 1 84 ? 8.364 1.425 14.672 1.00 83.69 84 PRO A C 1
ATOM 664 O O . PRO A 1 84 ? 8.932 0.493 15.237 1.00 83.69 84 PRO A O 1
ATOM 667 N N . LEU A 1 85 ? 8.360 1.543 13.342 1.00 81.44 85 LEU A N 1
ATOM 668 C CA . LEU A 1 85 ? 8.873 0.524 12.425 1.00 81.44 85 LEU A CA 1
ATOM 669 C C . LEU A 1 85 ? 10.197 0.949 11.777 1.00 81.44 85 LEU A C 1
ATOM 671 O O . LEU A 1 85 ? 10.298 2.021 11.179 1.00 81.44 85 LEU A O 1
ATOM 675 N N . VAL A 1 86 ? 11.186 0.050 11.785 1.00 80.88 86 VAL A N 1
ATOM 676 C CA . VAL A 1 86 ? 12.416 0.185 10.989 1.00 80.88 86 VAL A CA 1
ATOM 677 C C . VAL A 1 86 ? 12.506 -0.963 9.983 1.00 80.88 86 VAL A C 1
ATOM 679 O O . VAL A 1 86 ? 12.654 -2.126 10.351 1.00 80.88 86 VAL A O 1
ATOM 682 N N . LEU A 1 87 ? 12.459 -0.642 8.687 1.00 74.31 87 LEU A N 1
ATOM 683 C CA . LEU A 1 87 ? 12.618 -1.625 7.611 1.00 74.31 87 LEU A CA 1
ATOM 684 C C . LEU A 1 87 ? 14.106 -1.842 7.296 1.00 74.31 87 LEU A C 1
ATOM 686 O O . LEU A 1 87 ? 14.733 -1.039 6.601 1.00 74.31 87 LEU A O 1
ATOM 690 N N . LEU A 1 88 ? 14.668 -2.956 7.768 1.00 74.31 88 LEU A N 1
ATOM 691 C CA . LEU A 1 88 ? 16.060 -3.349 7.521 1.00 74.31 88 LEU A CA 1
ATOM 692 C C . LEU A 1 88 ? 16.154 -4.456 6.464 1.00 74.31 88 LEU A C 1
ATOM 694 O O . LEU A 1 88 ? 15.308 -5.338 6.372 1.00 74.31 88 LEU A O 1
ATOM 698 N N . GLY A 1 89 ? 17.200 -4.422 5.635 1.00 66.50 89 GLY A N 1
ATOM 699 C CA . GLY A 1 89 ? 17.465 -5.476 4.653 1.00 66.50 89 GLY A CA 1
ATOM 700 C C . GLY A 1 89 ? 18.355 -5.021 3.502 1.00 66.50 89 GLY A C 1
ATOM 701 O O . GLY A 1 89 ? 18.579 -3.824 3.309 1.00 66.50 89 GLY A O 1
ATOM 702 N N . LYS A 1 90 ? 18.831 -5.965 2.681 1.00 64.50 90 LYS A N 1
ATOM 703 C CA . LYS A 1 90 ? 19.607 -5.650 1.467 1.00 64.50 90 LYS A CA 1
ATOM 704 C C . LYS A 1 90 ? 18.789 -4.799 0.484 1.00 64.50 90 LYS A C 1
ATOM 706 O O . LYS A 1 90 ? 17.554 -4.775 0.519 1.00 64.50 90 LYS A O 1
ATOM 711 N N . ASN A 1 91 ? 19.478 -4.050 -0.374 1.00 64.69 91 ASN A N 1
ATOM 712 C CA . ASN A 1 91 ? 18.837 -3.253 -1.421 1.00 64.69 91 ASN A CA 1
ATOM 713 C C . ASN A 1 91 ? 17.923 -4.127 -2.296 1.00 64.69 91 ASN A C 1
ATOM 715 O O . ASN A 1 91 ? 18.223 -5.295 -2.527 1.00 64.69 91 ASN A O 1
ATOM 719 N N . ASN A 1 92 ? 16.809 -3.549 -2.754 1.00 62.09 92 ASN A N 1
ATOM 720 C CA . ASN A 1 92 ? 15.852 -4.177 -3.676 1.00 62.09 92 ASN A CA 1
ATOM 721 C C . ASN A 1 92 ? 15.133 -5.431 -3.130 1.00 62.09 92 ASN A C 1
ATOM 723 O O . ASN A 1 92 ? 14.781 -6.330 -3.883 1.00 62.09 92 ASN A O 1
ATOM 727 N N . ARG A 1 93 ? 14.896 -5.498 -1.814 1.00 71.56 93 ARG A N 1
ATOM 728 C CA . ARG A 1 93 ? 14.122 -6.568 -1.150 1.00 71.56 93 ARG A CA 1
ATOM 729 C C . ARG A 1 93 ? 12.735 -6.099 -0.685 1.00 71.56 93 ARG A C 1
ATOM 731 O O . ARG A 1 93 ? 12.307 -6.430 0.408 1.00 71.56 93 ARG A O 1
ATOM 738 N N . GLY A 1 94 ? 12.088 -5.228 -1.457 1.00 69.88 94 GLY A N 1
ATOM 739 C CA . GLY A 1 94 ? 10.705 -4.816 -1.187 1.00 69.88 94 GLY A CA 1
ATOM 740 C C . GLY A 1 94 ? 10.497 -3.749 -0.103 1.00 69.88 94 GLY A C 1
ATOM 741 O O . GLY A 1 94 ? 9.368 -3.332 0.085 1.00 69.88 94 GLY A O 1
ATOM 742 N N . LYS A 1 95 ? 11.536 -3.227 0.568 1.00 80.88 95 LYS A N 1
ATOM 743 C CA . LYS A 1 95 ? 11.381 -2.213 1.643 1.00 80.88 95 LYS A CA 1
ATOM 744 C C . LYS A 1 95 ? 10.603 -0.961 1.212 1.00 80.88 95 LYS A C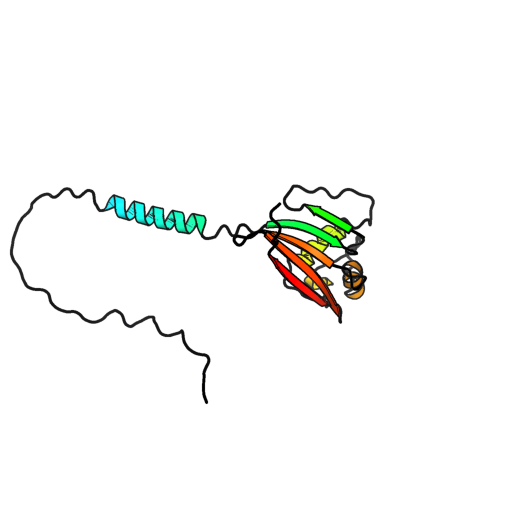 1
ATOM 746 O O . LYS A 1 95 ? 9.549 -0.651 1.755 1.00 80.88 95 LYS A O 1
ATOM 751 N N . THR A 1 96 ? 11.123 -0.254 0.207 1.00 80.56 96 THR A N 1
ATOM 752 C CA . THR A 1 96 ? 10.484 0.947 -0.356 1.00 80.56 96 THR A CA 1
ATOM 753 C C . THR A 1 96 ? 9.117 0.609 -0.934 1.00 80.56 96 THR A C 1
ATOM 755 O O . THR A 1 96 ? 8.187 1.395 -0.828 1.00 80.56 96 THR A O 1
ATOM 758 N N . SER A 1 97 ? 8.982 -0.586 -1.506 1.00 79.81 97 SER A N 1
ATOM 759 C CA . SER A 1 97 ? 7.740 -1.052 -2.104 1.00 79.81 97 SER A CA 1
ATOM 760 C C . SER A 1 97 ? 6.646 -1.333 -1.080 1.00 79.81 97 SER A C 1
ATOM 762 O O . SER A 1 97 ? 5.501 -0.991 -1.353 1.00 79.81 97 SER A O 1
ATOM 764 N N . SER A 1 98 ? 6.986 -1.886 0.089 1.00 81.81 98 SER A N 1
ATOM 765 C CA . SER A 1 98 ? 6.067 -2.071 1.216 1.00 81.81 98 SER A CA 1
ATOM 766 C C . SER A 1 98 ? 5.553 -0.733 1.729 1.00 81.81 98 SER A C 1
ATOM 768 O O . SER A 1 98 ? 4.353 -0.576 1.899 1.00 81.81 98 SER A O 1
ATOM 770 N N . LEU A 1 99 ? 6.435 0.260 1.893 1.00 82.44 99 LEU A N 1
ATOM 771 C CA . LEU A 1 99 ? 6.019 1.605 2.300 1.00 82.44 99 LEU A CA 1
ATOM 772 C C . LEU A 1 99 ? 5.180 2.302 1.217 1.00 82.44 99 LEU A C 1
ATOM 774 O O . LEU A 1 99 ? 4.201 2.981 1.507 1.00 82.44 99 LEU A O 1
ATOM 778 N N . ALA A 1 100 ? 5.538 2.117 -0.053 1.00 85.19 100 ALA A N 1
ATOM 779 C CA . ALA A 1 100 ? 4.779 2.661 -1.171 1.00 85.19 100 ALA A CA 1
ATOM 780 C C . ALA A 1 100 ? 3.418 1.960 -1.360 1.00 85.19 100 ALA A C 1
ATOM 782 O O . ALA A 1 100 ? 2.489 2.592 -1.859 1.00 85.19 100 ALA A O 1
ATOM 783 N N . ALA A 1 101 ? 3.254 0.711 -0.901 1.00 88.25 101 ALA A N 1
ATOM 784 C CA . ALA A 1 101 ? 1.967 0.011 -0.890 1.00 88.25 101 ALA A CA 1
ATOM 785 C C . ALA A 1 101 ? 0.913 0.759 -0.058 1.00 88.25 101 ALA A C 1
ATOM 787 O O . ALA A 1 101 ? -0.266 0.748 -0.404 1.00 88.25 101 ALA A O 1
ATOM 788 N N . THR A 1 102 ? 1.334 1.484 0.984 1.00 90.19 102 THR A N 1
ATOM 789 C CA . THR A 1 102 ? 0.455 2.329 1.803 1.00 90.19 102 THR A CA 1
ATOM 790 C C . THR A 1 102 ? -0.255 3.403 0.976 1.00 90.19 102 THR A C 1
ATOM 792 O O . THR A 1 102 ? -1.386 3.764 1.291 1.00 90.19 102 THR A O 1
ATOM 795 N N . LYS A 1 103 ? 0.332 3.852 -0.144 1.00 93.12 103 LYS A N 1
ATOM 796 C CA . LYS A 1 103 ? -0.348 4.761 -1.080 1.00 93.12 103 LYS A CA 1
ATOM 797 C C . LYS A 1 103 ? -1.573 4.104 -1.721 1.00 93.12 103 LYS A C 1
ATOM 799 O O . LYS A 1 103 ? -2.613 4.742 -1.814 1.00 93.12 103 LYS A O 1
ATOM 804 N N . LEU A 1 104 ? -1.488 2.825 -2.100 1.00 94.69 104 LEU A N 1
ATOM 805 C CA . LEU A 1 104 ? -2.628 2.082 -2.664 1.00 94.69 104 LEU A CA 1
ATOM 806 C C . LEU A 1 104 ? -3.767 1.922 -1.648 1.00 94.69 104 LEU A C 1
ATOM 808 O O . LEU A 1 104 ? -4.938 1.913 -2.027 1.00 94.69 104 LEU A O 1
ATOM 812 N N . ILE A 1 105 ? -3.407 1.793 -0.368 1.00 93.06 105 ILE A N 1
ATOM 813 C CA . ILE A 1 105 ? -4.340 1.643 0.754 1.00 93.06 105 ILE A CA 1
ATOM 814 C C . ILE A 1 105 ? -5.079 2.962 1.010 1.00 93.06 105 ILE A C 1
ATOM 816 O O . ILE A 1 105 ? -6.306 2.971 1.105 1.00 93.06 105 ILE A O 1
ATOM 820 N N . LEU A 1 106 ? -4.334 4.068 1.096 1.00 91.50 106 LEU A N 1
ATOM 821 C CA . LEU A 1 106 ? -4.843 5.365 1.545 1.00 91.50 106 LEU A CA 1
ATOM 822 C C . LEU A 1 106 ? -5.462 6.216 0.433 1.00 91.50 106 LEU A C 1
ATOM 824 O O . LEU A 1 106 ? -6.381 6.984 0.700 1.00 91.50 106 LEU A O 1
ATOM 828 N N . TYR A 1 107 ? -4.963 6.134 -0.802 1.00 94.50 107 TYR A N 1
ATOM 829 C CA . TYR A 1 107 ? -5.408 7.042 -1.863 1.00 94.50 107 TYR A CA 1
ATOM 830 C C . TYR A 1 107 ? -6.758 6.587 -2.430 1.00 94.50 107 TYR A C 1
ATOM 832 O O . TYR A 1 107 ? -7.032 5.386 -2.472 1.00 94.50 107 TYR A O 1
ATOM 840 N N . PRO A 1 108 ? -7.619 7.504 -2.904 1.00 94.19 108 PRO A N 1
ATOM 841 C CA . PRO A 1 108 ? -8.943 7.160 -3.439 1.00 94.19 108 PRO A CA 1
ATOM 842 C C . PRO A 1 108 ? -8.883 6.424 -4.786 1.00 94.19 108 PRO A C 1
ATOM 844 O O . PRO A 1 108 ? -9.894 5.935 -5.281 1.00 94.19 108 PRO A O 1
ATOM 847 N N . GLU A 1 109 ? -7.696 6.313 -5.370 1.00 95.62 109 GLU A N 1
ATOM 848 C CA . GLU A 1 109 ? -7.461 5.676 -6.655 1.00 95.62 109 GLU A CA 1
ATOM 849 C C . GLU A 1 109 ? -7.852 4.192 -6.680 1.00 95.62 109 GLU A C 1
ATOM 851 O O . GLU A 1 109 ? -7.838 3.490 -5.670 1.00 95.62 109 GLU A O 1
ATOM 856 N N . VAL A 1 110 ? -8.217 3.711 -7.867 1.00 94.81 110 VAL A N 1
ATOM 857 C CA . VAL A 1 110 ? -8.689 2.327 -8.094 1.00 94.81 110 VAL A CA 1
ATOM 858 C C . VAL A 1 110 ? -8.014 1.669 -9.297 1.00 94.81 110 VAL A C 1
ATOM 860 O O . VAL A 1 110 ? -8.382 0.580 -9.732 1.00 94.81 110 VAL A O 1
ATOM 863 N N . ASN A 1 111 ? -7.053 2.358 -9.910 1.00 95.75 111 ASN A N 1
ATOM 864 C CA . ASN A 1 111 ? -6.353 1.883 -11.092 1.00 95.75 111 ASN A CA 1
ATOM 865 C C . ASN A 1 111 ? -4.973 2.515 -11.210 1.00 95.75 111 ASN A C 1
ATOM 867 O O . ASN A 1 111 ? -4.709 3.572 -10.643 1.00 95.75 111 ASN A O 1
ATOM 871 N N . PHE A 1 112 ? -4.117 1.866 -11.989 1.00 96.25 112 PHE A N 1
ATOM 872 C CA . PHE A 1 112 ? -2.754 2.318 -12.234 1.00 96.25 112 PHE A CA 1
ATOM 873 C C . PHE A 1 112 ? -2.637 3.234 -13.461 1.00 96.25 112 PHE A C 1
ATOM 875 O O . PHE A 1 112 ? -1.531 3.631 -13.804 1.00 96.25 112 PHE A O 1
ATOM 882 N N . ASN A 1 113 ? -3.737 3.607 -14.130 1.00 94.19 113 ASN A N 1
ATOM 883 C CA . ASN A 1 113 ? -3.648 4.577 -15.223 1.00 94.19 113 ASN A CA 1
ATOM 884 C C . ASN A 1 113 ? -3.198 5.929 -14.665 1.00 94.19 113 ASN A C 1
ATOM 886 O O . ASN A 1 113 ? -3.805 6.442 -13.721 1.00 94.19 113 ASN A O 1
ATOM 890 N N . ASN A 1 114 ? -2.158 6.491 -15.277 1.00 92.06 114 ASN A N 1
ATOM 891 C CA . ASN A 1 114 ? -1.467 7.701 -14.838 1.00 92.06 114 ASN A CA 1
ATOM 892 C C . ASN A 1 114 ? -0.889 7.578 -13.410 1.00 92.06 114 ASN A C 1
ATOM 894 O O . ASN A 1 114 ? -0.959 8.513 -12.608 1.00 92.06 114 ASN A O 1
ATOM 898 N N . CYS A 1 115 ? -0.379 6.396 -13.036 1.00 90.62 115 CYS A N 1
ATOM 899 C CA . CYS A 1 115 ? 0.153 6.144 -11.693 1.00 90.62 115 CYS A CA 1
ATOM 900 C C . CYS A 1 115 ? 1.342 7.040 -11.321 1.00 90.62 115 CYS A C 1
ATOM 902 O O . CYS A 1 115 ? 1.566 7.284 -10.135 1.00 90.62 115 CYS A O 1
ATOM 904 N N . GLU A 1 116 ? 2.075 7.557 -12.303 1.00 88.44 116 GLU A N 1
ATOM 905 C CA . GLU A 1 116 ? 3.157 8.522 -12.121 1.00 88.44 116 GLU A CA 1
ATOM 906 C C . GLU A 1 116 ? 2.675 9.826 -11.475 1.00 88.44 116 GLU A C 1
ATOM 908 O O . GLU A 1 116 ? 3.348 10.359 -10.600 1.00 88.44 116 GLU A O 1
ATOM 913 N N . SER A 1 117 ? 1.477 10.297 -11.829 1.00 88.56 117 SER A N 1
ATOM 914 C CA . SER A 1 117 ? 0.887 11.501 -11.229 1.00 88.56 117 SER A CA 1
ATOM 915 C C . SER A 1 117 ? 0.138 11.192 -9.934 1.00 88.56 117 SER A C 1
ATOM 917 O O . SER A 1 117 ? 0.246 11.928 -8.957 1.00 88.56 117 SER A O 1
ATOM 919 N N . LYS A 1 118 ? -0.595 10.077 -9.909 1.00 91.81 118 LYS A N 1
ATOM 920 C CA . LYS A 1 118 ? -1.482 9.708 -8.799 1.00 91.81 118 LYS A CA 1
ATOM 921 C C . LYS A 1 118 ? -0.752 9.174 -7.579 1.00 91.81 118 LYS A C 1
ATOM 923 O O . LYS A 1 118 ? -1.037 9.562 -6.454 1.00 91.81 118 LYS A O 1
ATOM 928 N N . PHE A 1 119 ? 0.168 8.242 -7.802 1.00 90.50 119 PHE A N 1
ATOM 929 C CA . PHE A 1 119 ? 0.906 7.576 -6.735 1.00 90.50 119 PHE A CA 1
ATOM 930 C C . PHE A 1 119 ? 2.354 8.038 -6.669 1.00 90.50 119 PHE A C 1
ATOM 932 O O . PHE A 1 119 ? 2.973 7.913 -5.613 1.00 90.50 119 PHE A O 1
ATOM 939 N N . ASN A 1 120 ? 2.900 8.567 -7.767 1.00 89.62 120 ASN A N 1
ATOM 940 C CA . ASN A 1 120 ? 4.295 8.978 -7.866 1.00 89.62 120 ASN A CA 1
ATOM 941 C C . ASN A 1 120 ? 5.236 7.849 -7.411 1.00 89.62 120 ASN A C 1
ATOM 943 O O . ASN A 1 120 ? 5.981 7.967 -6.431 1.00 89.62 120 ASN A O 1
ATOM 947 N N . PHE A 1 121 ? 5.093 6.686 -8.051 1.00 88.38 121 PHE A N 1
ATOM 948 C CA . PHE A 1 121 ? 6.020 5.574 -7.885 1.00 88.38 121 PHE A CA 1
ATOM 949 C C . PHE A 1 121 ? 7.236 5.832 -8.767 1.00 88.38 121 PHE A C 1
ATOM 951 O O . PHE A 1 121 ? 7.117 5.820 -9.989 1.00 88.38 121 PHE A O 1
ATOM 958 N N . THR A 1 122 ? 8.398 6.036 -8.154 1.00 88.12 122 THR A N 1
ATOM 959 C CA . THR A 1 122 ? 9.638 6.339 -8.874 1.00 88.12 122 THR A CA 1
ATOM 960 C C . THR A 1 122 ? 10.761 5.379 -8.503 1.00 88.12 122 THR A C 1
ATOM 962 O O . THR A 1 122 ? 10.796 4.790 -7.414 1.00 88.12 122 THR A O 1
ATOM 965 N N . ASN A 1 123 ? 11.688 5.192 -9.437 1.00 84.94 123 ASN A N 1
ATOM 966 C CA . ASN A 1 123 ? 12.924 4.462 -9.206 1.00 84.94 123 ASN A CA 1
ATOM 967 C C . ASN A 1 123 ? 13.938 5.329 -8.421 1.00 84.94 123 ASN A C 1
ATOM 969 O O . ASN A 1 123 ? 13.667 6.463 -8.030 1.00 84.94 123 ASN A O 1
ATOM 973 N N . LYS A 1 124 ? 15.148 4.804 -8.191 1.00 82.56 124 LYS A N 1
ATOM 974 C CA . LYS A 1 124 ? 16.214 5.542 -7.481 1.00 82.56 124 LYS A CA 1
ATOM 975 C C . LYS A 1 124 ? 16.747 6.766 -8.236 1.00 82.56 124 LYS A C 1
ATOM 977 O O . LYS A 1 124 ? 17.357 7.623 -7.610 1.00 82.56 124 LYS A O 1
ATOM 982 N N . ALA A 1 125 ? 16.562 6.813 -9.551 1.00 86.50 125 ALA A N 1
ATOM 983 C CA . ALA A 1 125 ? 16.924 7.932 -10.413 1.00 86.50 125 ALA A CA 1
ATOM 984 C C . ALA A 1 125 ? 15.777 8.952 -10.567 1.00 86.50 125 ALA A C 1
ATOM 986 O O . ALA A 1 125 ? 15.922 9.913 -11.312 1.00 86.50 125 ALA A O 1
ATOM 987 N N . ASN A 1 126 ? 14.674 8.779 -9.824 1.00 83.44 126 ASN A N 1
ATOM 988 C CA . ASN A 1 126 ? 13.430 9.545 -9.924 1.00 83.44 126 ASN A CA 1
ATOM 989 C C . ASN A 1 126 ? 12.660 9.383 -11.242 1.00 83.44 126 ASN A C 1
ATOM 991 O O . ASN A 1 126 ? 11.713 10.133 -11.476 1.00 83.44 126 ASN A O 1
ATOM 995 N N . ASP A 1 127 ? 12.979 8.380 -12.058 1.00 89.81 127 ASP A N 1
ATOM 996 C CA . ASP A 1 127 ? 12.134 8.066 -13.208 1.00 89.81 127 ASP A CA 1
ATOM 997 C C . ASP A 1 127 ? 10.848 7.381 -12.724 1.00 89.81 127 ASP A C 1
ATOM 999 O O . ASP A 1 127 ? 10.913 6.491 -11.860 1.00 89.81 127 ASP A O 1
ATOM 1003 N N . PRO A 1 128 ? 9.677 7.769 -13.251 1.00 91.00 128 PRO A N 1
ATOM 1004 C CA . PRO A 1 128 ? 8.413 7.155 -12.882 1.00 91.00 128 PRO A CA 1
ATOM 1005 C C . PRO A 1 128 ? 8.309 5.724 -13.415 1.00 91.00 128 PRO A C 1
ATOM 1007 O O . PRO A 1 128 ? 8.694 5.438 -14.548 1.00 91.00 128 PRO A O 1
ATOM 1010 N N . TYR A 1 129 ? 7.735 4.829 -12.613 1.00 91.94 129 TYR A N 1
ATOM 1011 C CA . TYR A 1 129 ? 7.330 3.509 -13.088 1.00 91.94 129 TYR A CA 1
ATOM 1012 C C . TYR A 1 129 ? 6.065 3.614 -13.936 1.00 91.94 129 TYR A C 1
ATOM 1014 O O . TYR A 1 129 ? 5.127 4.339 -13.594 1.00 91.94 129 TYR A O 1
ATOM 1022 N N . SER A 1 130 ? 6.011 2.824 -15.005 1.00 93.81 130 SER A N 1
ATOM 1023 C CA . SER A 1 130 ? 4.806 2.671 -15.819 1.00 93.81 130 SER A CA 1
ATOM 1024 C C . SER A 1 130 ? 3.669 2.002 -15.039 1.00 93.81 130 SER A C 1
ATOM 1026 O O . SER A 1 130 ? 3.866 1.370 -13.988 1.00 93.81 130 SER A O 1
ATOM 1028 N N . LYS A 1 131 ? 2.453 2.092 -15.589 1.00 95.06 131 LYS A N 1
ATOM 1029 C CA . LYS A 1 131 ? 1.280 1.414 -15.029 1.00 95.06 131 LYS A CA 1
ATOM 1030 C C . LYS A 1 131 ? 1.434 -0.103 -15.052 1.00 95.06 131 LYS A C 1
ATOM 1032 O O . LYS A 1 131 ? 1.053 -0.760 -14.088 1.00 95.06 131 LYS A O 1
ATOM 1037 N N . GLU A 1 132 ? 2.029 -0.661 -16.106 1.00 95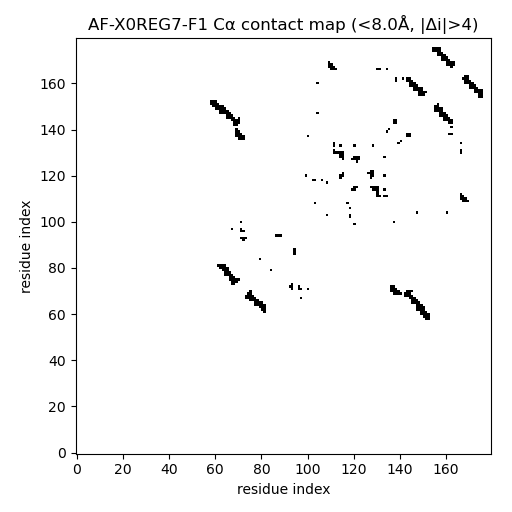.38 132 GLU A N 1
ATOM 1038 C CA . GLU A 1 132 ? 2.273 -2.093 -16.252 1.00 95.38 132 GLU A CA 1
ATOM 1039 C C . GLU A 1 132 ? 3.268 -2.595 -15.206 1.00 95.38 132 GLU A C 1
ATOM 1041 O O . GLU A 1 132 ? 3.020 -3.621 -14.572 1.00 95.38 132 GLU A O 1
ATOM 1046 N N . GLU A 1 133 ? 4.378 -1.876 -15.017 1.00 94.62 133 GLU A N 1
ATOM 1047 C CA . GLU A 1 133 ? 5.393 -2.209 -14.015 1.00 94.62 133 GLU A CA 1
ATOM 1048 C C . GLU A 1 133 ? 4.808 -2.137 -12.608 1.00 94.62 133 GLU A C 1
ATOM 1050 O O . GLU A 1 133 ? 4.911 -3.097 -11.848 1.00 94.62 133 GLU A O 1
ATOM 1055 N N . SER A 1 134 ? 4.128 -1.036 -12.286 1.00 94.56 134 SER A N 1
ATOM 1056 C CA . SER A 1 134 ? 3.522 -0.828 -10.971 1.00 94.56 134 SER A CA 1
ATOM 1057 C C . SER A 1 134 ? 2.452 -1.881 -10.673 1.00 94.56 134 SER A C 1
ATOM 1059 O O . SER A 1 134 ? 2.459 -2.495 -9.606 1.00 94.56 134 SER A O 1
ATOM 1061 N N . TYR A 1 135 ? 1.567 -2.157 -11.632 1.00 96.12 135 TYR A N 1
ATOM 1062 C CA . TYR A 1 135 ? 0.515 -3.155 -11.466 1.00 96.12 135 TYR A CA 1
ATOM 1063 C C . TYR A 1 135 ? 1.085 -4.566 -11.284 1.00 96.12 135 TYR A C 1
ATOM 1065 O O . TYR A 1 135 ? 0.680 -5.268 -10.362 1.00 96.12 135 TYR A O 1
ATOM 1073 N N . LYS A 1 136 ? 2.069 -4.975 -12.100 1.00 95.56 136 LYS A N 1
ATOM 1074 C CA . LYS A 1 136 ? 2.735 -6.284 -11.957 1.00 95.56 136 LYS A CA 1
ATOM 1075 C C . LYS A 1 136 ? 3.559 -6.390 -10.678 1.00 95.56 136 LYS A C 1
ATOM 1077 O O . LYS A 1 136 ? 3.742 -7.489 -10.173 1.00 95.56 136 LYS A O 1
ATOM 1082 N N . HIS A 1 137 ? 4.058 -5.276 -10.154 1.00 94.88 137 HIS A N 1
ATOM 1083 C CA . HIS A 1 137 ? 4.830 -5.262 -8.916 1.00 94.88 137 HIS A CA 1
ATOM 1084 C C . HIS A 1 137 ? 3.961 -5.516 -7.681 1.00 94.88 137 HIS A C 1
ATOM 1086 O O . HIS A 1 137 ? 4.360 -6.246 -6.770 1.00 94.88 137 HIS A O 1
ATOM 1092 N N . TYR A 1 138 ? 2.761 -4.935 -7.647 1.00 95.88 138 TYR A N 1
ATOM 1093 C CA . TYR A 1 138 ? 1.829 -5.096 -6.529 1.00 95.88 138 TYR A CA 1
ATOM 1094 C C . TYR A 1 138 ? 0.881 -6.285 -6.694 1.00 95.88 138 TYR A C 1
ATOM 1096 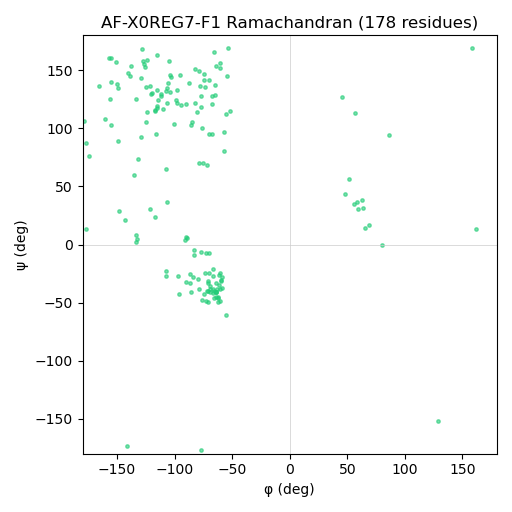O O . TYR A 1 138 ? 0.542 -6.917 -5.696 1.00 95.88 138 TYR A O 1
ATOM 1104 N N . PHE A 1 139 ? 0.502 -6.631 -7.925 1.00 97.12 139 PHE A N 1
ATOM 1105 C CA . PHE A 1 139 ? -0.449 -7.702 -8.224 1.00 97.12 139 PHE A CA 1
ATOM 1106 C C . PHE A 1 139 ? -0.003 -8.621 -9.387 1.00 97.12 139 PHE A C 1
ATOM 1108 O O . PHE A 1 139 ?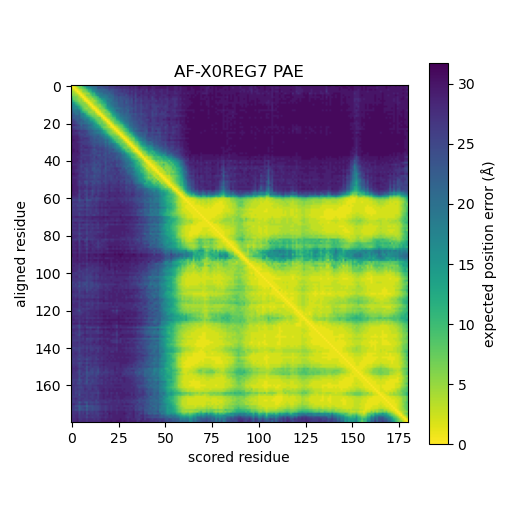 -0.703 -8.731 -10.405 1.00 97.12 139 PHE A O 1
ATOM 1115 N N . PRO A 1 140 ? 1.160 -9.294 -9.270 1.00 95.88 140 PRO A N 1
ATOM 1116 C CA . PRO A 1 140 ? 1.733 -10.118 -10.338 1.00 95.88 140 PRO A CA 1
ATOM 1117 C C . PRO A 1 140 ? 0.823 -11.267 -10.796 1.00 95.88 140 PRO A C 1
ATOM 1119 O O . PRO A 1 140 ? 0.765 -11.548 -11.994 1.00 95.88 140 PRO A O 1
ATOM 1122 N N . ILE A 1 141 ? 0.093 -11.904 -9.875 1.00 95.62 141 ILE A N 1
ATOM 1123 C CA . ILE A 1 141 ? -0.781 -13.062 -10.139 1.00 95.62 141 ILE A CA 1
ATOM 1124 C C . ILE A 1 141 ? -2.192 -12.837 -9.578 1.00 95.62 141 ILE A C 1
ATOM 1126 O O . ILE A 1 141 ? -2.419 -11.870 -8.850 1.00 95.62 141 ILE A O 1
ATOM 1130 N N . SER A 1 142 ? -3.160 -13.685 -9.945 1.00 94.31 142 SER A N 1
ATOM 1131 C CA . SER A 1 142 ? -4.564 -13.590 -9.497 1.00 94.31 142 SER A CA 1
ATOM 1132 C C . SER A 1 142 ? -4.716 -13.681 -7.981 1.00 94.31 142 SER A C 1
ATOM 1134 O O . SER A 1 142 ? -5.601 -13.050 -7.415 1.00 94.31 142 SER A O 1
ATOM 1136 N N . GLU A 1 143 ? -3.822 -14.421 -7.335 1.00 95.31 143 GLU A N 1
ATOM 1137 C CA . GLU A 1 143 ? -3.797 -14.679 -5.898 1.00 95.31 143 GLU A CA 1
ATOM 1138 C C . GLU A 1 143 ? -2.990 -13.621 -5.130 1.00 95.31 143 GLU A C 1
ATOM 1140 O O . GLU A 1 143 ? -2.771 -13.764 -3.929 1.00 95.31 143 GLU A O 1
ATOM 1145 N N . SER A 1 144 ? -2.514 -12.570 -5.807 1.00 96.94 144 SER A N 1
ATOM 1146 C CA . SER A 1 144 ? -1.846 -11.445 -5.158 1.00 96.94 144 SER A CA 1
ATOM 1147 C C . SER A 1 144 ? -2.858 -10.525 -4.490 1.00 96.94 144 SER A C 1
ATOM 1149 O O . SER A 1 144 ? -3.785 -10.031 -5.139 1.00 96.94 144 SER A O 1
ATOM 1151 N N . PHE A 1 145 ? -2.639 -10.227 -3.214 1.00 96.88 145 PHE A N 1
ATOM 1152 C CA . PHE A 1 145 ? -3.454 -9.270 -2.479 1.00 96.88 145 PHE A CA 1
ATOM 1153 C C . PHE A 1 145 ? -2.667 -8.579 -1.369 1.00 96.88 145 PHE A C 1
ATOM 1155 O O . PHE A 1 145 ? -1.675 -9.085 -0.840 1.00 96.88 145 PHE A O 1
ATOM 1162 N N . ILE A 1 146 ? -3.162 -7.403 -0.998 1.00 97.25 146 ILE A N 1
ATOM 1163 C CA . ILE A 1 146 ? -2.682 -6.638 0.147 1.00 97.25 146 ILE A CA 1
ATOM 1164 C C . ILE A 1 146 ? -3.837 -6.585 1.139 1.00 97.25 146 ILE A C 1
ATOM 1166 O O . ILE A 1 146 ? -4.894 -6.051 0.813 1.00 97.25 146 ILE A O 1
ATOM 1170 N N . ALA A 1 147 ? -3.661 -7.145 2.329 1.00 96.50 147 ALA A N 1
ATOM 1171 C CA . ALA A 1 147 ? -4.640 -7.031 3.403 1.00 96.50 147 ALA A CA 1
ATOM 1172 C C . ALA A 1 147 ? -4.158 -6.023 4.446 1.00 96.50 147 ALA A C 1
ATOM 1174 O O . ALA A 1 147 ? -2.962 -5.897 4.699 1.00 96.50 147 ALA A O 1
ATOM 1175 N N . VAL A 1 148 ? -5.085 -5.294 5.051 1.00 95.69 148 VAL A N 1
ATOM 1176 C CA . VAL A 1 148 ? -4.785 -4.288 6.066 1.00 95.69 148 VAL A CA 1
ATOM 1177 C C . VAL A 1 148 ? -5.725 -4.478 7.236 1.00 95.69 148 VAL A C 1
ATOM 1179 O O . VAL A 1 148 ? -6.942 -4.470 7.057 1.00 95.69 148 VAL A O 1
ATOM 1182 N N . GLU A 1 149 ? -5.167 -4.639 8.429 1.00 94.81 149 GLU A N 1
ATOM 1183 C CA . GLU A 1 149 ? -5.931 -4.584 9.669 1.00 94.81 149 GLU A CA 1
ATOM 1184 C C . GLU A 1 149 ? -6.220 -3.113 9.991 1.00 94.81 149 GLU A C 1
ATOM 1186 O O . GLU A 1 149 ? -5.298 -2.314 10.162 1.00 94.81 149 GLU A O 1
ATOM 1191 N N . VAL A 1 150 ? -7.502 -2.760 10.035 1.00 93.19 150 VAL A N 1
ATOM 1192 C CA . VAL A 1 150 ? -7.994 -1.403 10.285 1.00 93.19 150 VAL A CA 1
ATOM 1193 C C . VAL A 1 150 ? -8.867 -1.434 11.527 1.00 93.19 150 VAL A C 1
ATOM 1195 O O . VAL A 1 150 ? -9.783 -2.245 11.609 1.00 93.19 150 VAL A O 1
ATOM 1198 N N . LYS A 1 151 ? -8.634 -0.546 12.485 1.00 90.88 151 LYS A N 1
ATOM 1199 C CA . LYS A 1 151 ? -9.525 -0.352 13.631 1.00 90.88 151 LYS A CA 1
ATOM 1200 C C . LYS A 1 151 ? -10.306 0.940 13.445 1.00 90.88 151 LYS A C 1
ATOM 1202 O O . LYS A 1 151 ? -9.738 1.931 13.001 1.00 90.88 151 LYS A O 1
ATOM 1207 N N . ASN A 1 152 ? -11.589 0.926 13.780 1.00 87.44 152 ASN A N 1
ATOM 1208 C CA . ASN A 1 152 ? -12.419 2.119 13.921 1.00 87.44 152 ASN A CA 1
ATOM 1209 C C . ASN A 1 152 ? -13.372 1.963 15.124 1.00 87.44 152 ASN A C 1
ATOM 1211 O O . ASN A 1 152 ? -13.284 0.984 15.869 1.00 87.44 152 ASN A O 1
ATOM 1215 N N . HIS A 1 153 ? -14.298 2.908 15.312 1.00 85.06 153 HIS A N 1
ATOM 1216 C CA . HIS A 1 153 ? -15.274 2.873 16.413 1.00 85.06 153 HIS A CA 1
ATOM 1217 C C . HIS A 1 153 ? -16.206 1.645 16.385 1.00 85.06 153 HIS A C 1
ATOM 1219 O O . HIS A 1 153 ? -16.691 1.217 17.427 1.00 85.06 153 HIS A O 1
ATOM 1225 N N . ALA A 1 154 ? -16.454 1.062 15.209 1.00 84.31 154 ALA A N 1
ATOM 1226 C CA . ALA A 1 154 ? -17.282 -0.130 15.042 1.00 84.31 154 ALA A CA 1
ATOM 1227 C C . ALA A 1 154 ? -16.510 -1.439 15.304 1.00 84.31 154 ALA A C 1
ATOM 1229 O O . ALA A 1 154 ? -17.120 -2.505 15.363 1.00 84.31 154 ALA A O 1
ATOM 1230 N N . GLY A 1 155 ? -15.184 -1.377 15.470 1.00 87.75 155 GLY A N 1
ATOM 1231 C CA . GLY A 1 155 ? -14.344 -2.521 15.813 1.00 87.75 155 GLY A CA 1
ATOM 1232 C C . GLY A 1 155 ? -13.145 -2.705 14.887 1.00 87.75 155 GLY A C 1
ATOM 1233 O O . GLY A 1 155 ? -12.592 -1.752 14.339 1.00 87.75 155 GLY A O 1
ATOM 1234 N N . LEU A 1 156 ? -12.710 -3.958 14.758 1.00 91.25 156 LEU A N 1
ATOM 1235 C CA . LEU A 1 156 ? -11.573 -4.353 13.934 1.00 91.25 156 LEU A CA 1
ATOM 1236 C C . LEU A 1 156 ? -12.065 -4.873 12.583 1.00 91.25 156 LEU A C 1
ATOM 1238 O O . LEU A 1 156 ? -12.955 -5.716 12.516 1.00 91.25 156 LEU A O 1
ATOM 1242 N N . PHE A 1 157 ? -11.453 -4.400 11.512 1.00 93.25 157 PHE A N 1
ATOM 1243 C CA . PHE A 1 157 ? -11.788 -4.720 10.136 1.00 93.25 157 PHE A CA 1
ATOM 1244 C C . PHE A 1 157 ? -10.546 -5.186 9.391 1.00 93.25 157 PHE A C 1
ATOM 1246 O O . PHE A 1 157 ? -9.411 -4.865 9.744 1.00 93.25 157 PHE A O 1
ATOM 1253 N N . THR A 1 158 ? -10.773 -5.913 8.308 1.00 94.75 158 THR A N 1
ATOM 1254 C CA . THR A 1 158 ? -9.755 -6.196 7.306 1.00 94.75 158 THR A CA 1
ATOM 1255 C C . THR A 1 158 ? -10.161 -5.545 5.997 1.00 94.75 158 THR A C 1
ATOM 1257 O O . THR A 1 158 ? -11.208 -5.868 5.436 1.00 94.75 158 THR A O 1
ATOM 1260 N N . MET A 1 159 ? -9.326 -4.632 5.505 1.00 95.56 159 MET A N 1
ATOM 1261 C CA . MET A 1 159 ? -9.414 -4.117 4.144 1.00 95.56 159 MET A CA 1
ATOM 1262 C C . MET A 1 159 ? -8.556 -4.993 3.236 1.00 95.56 159 MET A C 1
ATOM 1264 O O . MET A 1 159 ? -7.353 -5.108 3.447 1.00 95.56 159 MET A O 1
ATOM 1268 N N . LEU A 1 160 ? -9.158 -5.595 2.219 1.00 96.50 160 LEU A N 1
ATOM 1269 C CA . LEU A 1 160 ? -8.475 -6.397 1.215 1.00 96.50 160 LEU A CA 1
ATOM 1270 C C . LEU A 1 160 ? -8.401 -5.624 -0.101 1.00 96.50 160 LEU A C 1
ATOM 1272 O O . LEU A 1 160 ? -9.433 -5.263 -0.666 1.00 96.50 160 LEU A O 1
ATOM 1276 N N . LEU A 1 161 ? -7.191 -5.400 -0.600 1.00 97.75 161 LEU A N 1
ATOM 1277 C CA . LEU A 1 161 ? -6.928 -4.900 -1.942 1.00 97.75 161 LEU A CA 1
ATOM 1278 C C . LEU A 1 1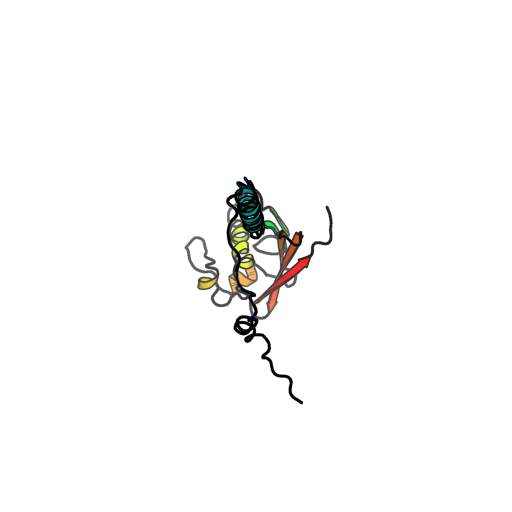61 ? -6.586 -6.082 -2.838 1.00 97.75 161 LEU A C 1
ATOM 1280 O O . LEU A 1 161 ? -5.642 -6.823 -2.561 1.00 97.75 161 LEU A O 1
ATOM 1284 N N . TYR A 1 162 ? -7.322 -6.227 -3.931 1.00 96.88 162 TYR A N 1
ATOM 1285 C CA . TYR A 1 162 ? -7.128 -7.306 -4.892 1.00 96.88 162 TYR A CA 1
ATOM 1286 C C . TYR A 1 162 ? -7.241 -6.779 -6.315 1.00 96.88 162 TYR A C 1
ATOM 1288 O O . TYR A 1 162 ? -7.901 -5.769 -6.589 1.00 96.88 162 TYR A O 1
ATOM 1296 N N . ARG A 1 163 ? -6.576 -7.472 -7.235 1.00 96.12 163 ARG A N 1
ATOM 1297 C CA . ARG A 1 163 ? -6.546 -7.065 -8.633 1.00 96.12 163 ARG A CA 1
ATOM 1298 C C . ARG A 1 163 ? -7.850 -7.341 -9.356 1.00 96.12 163 ARG A C 1
ATOM 1300 O O . ARG A 1 163 ? -8.508 -8.357 -9.161 1.00 96.12 163 ARG A O 1
ATOM 1307 N N . VAL A 1 164 ? -8.134 -6.456 -10.293 1.00 94.00 164 VAL A N 1
ATOM 1308 C CA . VAL A 1 164 ? -9.174 -6.585 -11.307 1.00 94.00 164 VAL A CA 1
ATOM 1309 C C . VAL A 1 164 ? -8.505 -6.358 -12.663 1.00 94.00 164 VAL A C 1
ATOM 1311 O O . VAL A 1 164 ? -7.438 -5.747 -12.732 1.00 94.00 164 VAL A O 1
ATOM 1314 N N . GLY A 1 165 ? -9.066 -6.893 -13.749 1.00 90.69 165 GLY A N 1
ATOM 1315 C CA . GLY A 1 165 ? -8.524 -6.684 -15.097 1.00 90.69 165 GLY A CA 1
ATOM 1316 C C . GLY A 1 165 ? -8.336 -5.200 -15.452 1.00 90.69 165 GLY A C 1
ATOM 1317 O O . GLY A 1 165 ? -8.825 -4.314 -14.753 1.00 90.69 165 GLY A O 1
ATOM 1318 N N . ASP A 1 166 ? -7.636 -4.930 -16.558 1.00 94.56 166 ASP A N 1
ATOM 1319 C CA . ASP A 1 166 ? -7.427 -3.562 -17.069 1.00 94.56 166 ASP A CA 1
ATOM 1320 C C . ASP A 1 166 ? -6.641 -2.641 -16.103 1.00 94.56 166 ASP A C 1
ATOM 1322 O O . ASP A 1 166 ? -6.927 -1.455 -15.954 1.00 94.56 166 ASP A O 1
ATOM 1326 N N . TYR A 1 167 ? -5.635 -3.199 -15.415 1.00 96.50 167 TYR A N 1
ATOM 1327 C CA . TYR A 1 167 ? -4.769 -2.473 -14.470 1.00 96.50 167 TYR A CA 1
ATOM 1328 C C . TYR A 1 167 ? -5.528 -1.817 -13.302 1.00 96.50 167 TYR A C 1
ATOM 1330 O O . TYR A 1 167 ? -5.124 -0.769 -12.787 1.00 96.50 167 TYR A O 1
ATOM 1338 N N . LYS A 1 168 ? -6.646 -2.423 -12.884 1.00 96.81 168 LYS A N 1
ATOM 1339 C CA . LYS A 1 168 ? -7.502 -1.946 -11.789 1.00 96.81 168 LYS A CA 1
ATOM 1340 C C . LYS A 1 168 ? -7.310 -2.781 -10.532 1.00 96.81 168 LYS A C 1
ATOM 1342 O O . LYS A 1 168 ? -6.896 -3.936 -10.585 1.00 96.81 168 LYS A O 1
ATOM 1347 N N . TYR A 1 169 ? -7.644 -2.209 -9.389 1.00 97.56 169 TYR A N 1
ATOM 1348 C CA . TYR A 1 169 ? -7.740 -2.938 -8.133 1.00 97.56 169 TYR A CA 1
ATOM 1349 C C . TYR A 1 169 ? -8.936 -2.420 -7.346 1.00 97.56 169 TYR A C 1
ATOM 1351 O O . TYR A 1 169 ? -9.283 -1.243 -7.427 1.00 97.56 169 TYR A O 1
ATOM 1359 N N . HIS A 1 170 ? -9.571 -3.302 -6.588 1.00 96.88 170 HIS A N 1
ATOM 1360 C CA . HIS A 1 170 ? -10.701 -2.954 -5.737 1.00 96.88 170 HIS A CA 1
ATOM 1361 C C . HIS A 1 170 ? -10.348 -3.159 -4.269 1.00 96.88 170 HIS A C 1
ATOM 1363 O O . HIS A 1 170 ? -9.374 -3.834 -3.934 1.00 96.88 170 HIS A O 1
ATOM 1369 N N . ARG A 1 171 ? -11.164 -2.556 -3.403 1.00 96.19 171 ARG A N 1
ATOM 1370 C CA . ARG A 1 171 ? -11.093 -2.678 -1.949 1.00 96.19 171 ARG A CA 1
ATOM 1371 C C . ARG A 1 171 ? -12.352 -3.360 -1.443 1.00 96.19 171 ARG A C 1
ATOM 1373 O O . ARG A 1 171 ? -13.452 -2.983 -1.836 1.00 96.19 171 ARG A O 1
ATOM 1380 N N . LEU A 1 172 ? -12.184 -4.346 -0.574 1.00 95.12 172 LEU A N 1
ATOM 1381 C CA . LEU A 1 172 ? -13.275 -5.022 0.116 1.00 95.12 172 LEU A CA 1
ATOM 1382 C C . LEU A 1 172 ? -13.030 -4.947 1.619 1.00 95.12 172 LEU A C 1
ATOM 1384 O O . LEU A 1 172 ? -11.903 -5.144 2.065 1.00 95.12 172 LEU A O 1
ATOM 1388 N N . PHE A 1 173 ? -14.069 -4.637 2.386 1.00 92.31 173 PHE A N 1
ATOM 1389 C CA . PHE A 1 173 ? -13.982 -4.497 3.834 1.00 92.31 173 PHE A CA 1
ATOM 1390 C C . PHE A 1 173 ? -14.753 -5.621 4.504 1.00 92.31 173 PHE A C 1
ATOM 1392 O O . PHE A 1 173 ? -15.923 -5.846 4.200 1.00 92.31 173 PHE A O 1
ATOM 1399 N N . PHE A 1 174 ? -14.098 -6.292 5.440 1.00 90.81 174 PHE A N 1
ATOM 1400 C CA . PHE A 1 174 ? -14.697 -7.340 6.250 1.00 90.81 174 PHE A CA 1
ATOM 1401 C C . PHE A 1 174 ? -14.585 -6.966 7.718 1.00 90.81 174 PHE A C 1
ATOM 1403 O O . PHE A 1 174 ? -13.522 -6.530 8.161 1.00 90.81 174 PHE A O 1
ATOM 1410 N N . LEU A 1 175 ? -15.658 -7.163 8.482 1.00 88.75 175 LEU A N 1
ATOM 1411 C CA . LEU A 1 175 ? -15.565 -7.132 9.936 1.00 88.75 175 LEU A CA 1
ATOM 1412 C C . LEU A 1 175 ? -14.735 -8.338 10.389 1.00 88.75 175 LEU A C 1
ATOM 1414 O O . LEU A 1 175 ? -15.025 -9.475 10.009 1.00 88.75 175 LEU A O 1
ATOM 1418 N N . CYS A 1 176 ? -13.709 -8.103 11.200 1.00 77.88 176 CYS A N 1
ATOM 1419 C CA . CYS A 1 176 ? -12.926 -9.181 11.781 1.00 77.88 176 CYS A CA 1
ATOM 1420 C C . CYS A 1 176 ? -13.742 -9.810 12.917 1.00 77.88 176 CYS A C 1
ATOM 1422 O O . CYS A 1 176 ? -13.828 -9.269 14.017 1.00 77.88 176 CYS A O 1
ATOM 1424 N N . LEU A 1 177 ? -14.382 -10.948 12.640 1.00 64.69 177 LEU A N 1
ATOM 1425 C CA . LEU A 1 177 ? -15.207 -11.671 13.619 1.00 64.69 177 LEU A CA 1
ATOM 1426 C C . LEU A 1 177 ? -14.379 -12.468 14.639 1.00 64.69 177 LEU A C 1
ATOM 1428 O O . LEU A 1 177 ? -14.933 -13.023 15.587 1.00 64.69 177 LEU A O 1
ATOM 1432 N N . MET A 1 178 ? -13.058 -12.536 14.468 1.00 56.25 178 MET A N 1
ATOM 1433 C CA . MET A 1 178 ? -12.185 -13.243 15.394 1.00 56.25 178 MET A CA 1
ATOM 1434 C C . MET A 1 178 ? -11.792 -12.341 16.565 1.00 56.25 178 MET A C 1
ATOM 1436 O O . MET A 1 178 ? -10.944 -11.460 16.433 1.00 56.25 178 MET A O 1
ATOM 1440 N N . LYS A 1 179 ? -12.384 -12.597 17.737 1.00 46.00 179 LYS A N 1
ATOM 1441 C CA . LYS A 1 179 ? -11.813 -12.151 19.013 1.00 46.00 179 LYS A CA 1
ATOM 1442 C C . LYS A 1 179 ? -10.517 -12.936 19.243 1.00 46.00 179 LYS A C 1
ATOM 1444 O O . LYS A 1 179 ? -10.558 -14.166 19.237 1.00 46.00 179 LYS A O 1
ATOM 1449 N N . ARG A 1 180 ? -9.391 -12.226 19.366 1.00 50.97 180 ARG A N 1
ATOM 1450 C CA . ARG A 1 180 ? -8.142 -12.802 19.888 1.00 50.97 180 ARG A CA 1
ATOM 1451 C C . ARG A 1 180 ? -8.308 -13.150 21.362 1.00 50.97 180 ARG A C 1
ATOM 1453 O O . ARG A 1 180 ? -9.057 -12.411 22.042 1.00 50.97 180 ARG A O 1
#

Sequence (180 aa):
MATDFNTHYSAVNELTAHNINAPTMDHNDNKSLDSPLIDNDLNDLERGVDDYLNDDFRLNYSLNKIVLVNSASHAYSEIPIDEPLVLLGKNNRGKTSSLAATKLILYPEVNFNNCESKFNFTNKANDPYSKEESYKHYFPISESFIAVEVKNHAGLFTMLLYRVGDYKYHRLFFLCLMKR

Solvent-accessible surface area (backbone atoms only — not comparable to full-atom values): 11342 Å² total; per-residue (Å²): 141,85,86,80,96,80,87,83,92,82,88,84,85,88,87,85,81,88,86,88,88,82,89,85,89,84,83,88,80,97,66,93,71,91,67,96,67,67,69,60,60,52,52,52,48,50,48,48,49,50,53,50,68,68,60,75,69,72,73,60,66,43,59,41,31,43,33,29,30,43,16,33,82,29,69,69,46,78,42,68,58,72,54,99,74,80,89,82,76,66,86,93,68,26,60,71,42,55,62,52,48,51,50,66,73,71,44,93,67,49,51,27,80,66,27,43,78,76,67,56,46,54,52,98,86,65,49,62,47,51,41,68,57,51,40,45,41,44,38,61,48,92,83,11,30,40,37,30,38,34,36,42,92,94,42,50,29,36,40,37,36,37,69,45,78,92,57,23,38,51,79,47,80,40,77,54,83,73,81,128

Mean predicted aligned error: 16.02 Å

pLDDT: mean 73.28, std 24.29, range [28.06, 97.75]